Protein AF-0000000075442279 (afdb_homodimer)

pLDDT: mean 82.41, std 22.49, range [29.06, 98.75]

Sequence (328 aa):
MYISTLAIVISCVSLSAAVTVTYSGFYDDDTVSLTELACWKGGRIVEGQDWAKLGEVTYQIAGFEGVDRPDSPLCGTCWSLSYGDISRSVVVLNSAQAESGFETSFTVMNSLTGGRAEQLGRVNITAYQTELLDCGIATEPTEEERKMVVGGNWYSNWLYNNFTMYISTLAIVISCVSLSAAVTVTYSGFYDDDTVSLTELACWKGGRIVEGQDWAKLGEVTYQIAGFEGVDRPDSPLCGTCWSLSYGDISRSVVVLNSAQAESGFETSFTVMNSLTGGRAEQLGRVNITAYQTELLDCGIATEPTEEERKMVVGGNWYSNWLYNNFT

Radius of gyration: 22.48 Å; Cα contacts (8 Å, |Δi|>4): 635; chains: 2; bounding box: 75×77×67 Å

Solvent-accessible surface area (backbone atoms only — not comparable to full-atom values): 17826 Å² total; per-residue (Å²): 135,85,77,78,78,78,79,79,76,77,68,79,70,62,66,66,44,83,41,35,37,33,55,39,49,72,66,65,38,46,75,46,48,43,82,76,28,48,21,42,74,90,69,65,61,40,78,86,44,84,65,60,27,48,57,62,47,48,58,34,43,24,16,26,38,82,43,83,46,34,80,32,88,58,42,52,37,18,30,40,38,29,40,87,93,34,71,46,39,26,30,23,46,27,45,35,58,83,92,35,34,31,32,24,10,51,70,50,39,20,65,37,53,76,67,38,36,84,81,55,54,55,46,75,27,40,33,29,72,52,57,46,61,69,37,32,37,66,68,66,67,50,76,70,53,50,49,50,47,46,50,68,52,34,60,60,50,52,48,48,62,72,72,96,133,85,79,76,78,78,78,79,76,78,68,79,71,63,67,66,43,84,42,34,37,34,57,38,47,72,66,65,38,46,75,44,49,43,81,78,29,48,22,42,73,88,70,64,62,40,78,87,46,84,65,62,27,47,58,64,47,49,58,35,44,24,16,26,38,82,44,83,46,35,83,30,88,57,42,52,38,20,30,39,39,29,41,86,93,36,71,45,42,26,30,24,46,27,44,35,59,83,91,35,34,31,32,23,12,52,69,50,38,19,66,36,53,76,66,38,34,82,82,54,52,55,46,75,26,42,34,28,71,52,59,47,62,71,38,33,37,66,68,67,67,49,77,69,53,52,49,51,47,47,50,70,54,32,58,60,51,53,48,47,62,70,72,94

Nearest PDB structures (foldseek):
  3m3g-assembly1_A  TM=8.720E-01  e=1.091E-11  Trichoderma virens Gv29-8
  3sul-assembly1_A  TM=8.946E-01  e=1.265E-10  Moniliophthora perniciosa
  3suk-assembly2_B  TM=8.286E-01  e=1.746E-10  Moniliophthora perniciosa
  3suj-assembly1_A  TM=8.807E-01  e=1.063E-09  Moniliophthora perniciosa
  5ntb-assembly2_B  TM=6.238E-01  e=2.377E-04  Streptomyces mobaraensis

InterPro domains:
  IPR010829 Eliciting plant response-like/Cerato-platanin [PF07249] (19-137)
  IPR010829 Eliciting plant response-like/Cerato-platanin [cd22778] (19-135)
  IPR036908 RlpA-like domain superfamily [G3DSA:2.40.40.10] (16-137)
  IPR036908 RlpA-like domain superfamily [SSF50685] (19-126)

Secondary structure (DSSP, 8-state):
----------------EEEEEEE-GGGG-TT-BGGGSTT-SSS-SSTT----BGGGS-S-EEEETT--STT-TTTT-EEEEEETTEEEEEEEEEE--TT--EEE-HHHHHHHHTS-HHHHSEEEEEEEEE-GGGGT------HHHHHHHHHHHHHHHHHHHHH-/----------------EEEEEEE-GGGG-TT-BGGGSTT-SSS-SSTT----BGGGS-S-EEEETT--STT-TTTT-EEEEEETTEEEEEEEEEE--TT--EEE-HHHHHHHHTS-HHHHSEEEEEEEEE-GGGGT------HHHHHHHHHHHHHHHHHHHHH-

Foldseek 3Di:
DPPPPDPPPPPPPQPWDWAKEFEDQQLVDFAAFLCPAQLDDPADQAPPDGDGTSVSFFLQAKAAQPRDHNPPPQGQWKKWKADPPAIAIHGHSHHDDPRRGMYHHPVRQCRRVVHCNVVPRMDIIIMGTDDVVSRVDDHPDDPVRVVVVVVVVCVVVVCVVVVD/DPPPPDPPPPPPPQPWDWAKEFEDQQLVDFAAFLCPAQLDDPADQAPPDHDGTSVSFFLQAKAAQPRDHNPPPQGQWKKWKADPPAIAIHGHSHHDDPRRGMYHHPVRQCRRVVHCNVVPRMDIIIMGTDDVVSRVDDHPDDPVRVVVVVVVVCVVVVCVPVVD

Organism: Fusarium oxysporum f. sp. cubense (strain race 4) (NCBI:txid2502994)

Structure (mmCIF, N/CA/C/O backbone):
data_AF-0000000075442279-model_v1
#
loop_
_entity.id
_entity.type
_entity.pdbx_description
1 polymer 'Protein SnodProt1'
#
loop_
_atom_site.group_PDB
_atom_site.id
_atom_site.type_symbol
_atom_site.label_atom_id
_atom_site.label_alt_id
_atom_site.label_comp_id
_atom_site.label_asym_id
_atom_site.label_entity_id
_atom_site.label_seq_id
_atom_site.pdbx_PDB_ins_code
_atom_site.Cartn_x
_atom_site.Cartn_y
_atom_site.Cartn_z
_atom_site.occupancy
_atom_site.B_iso_or_equiv
_atom_site.auth_seq_id
_atom_site.auth_comp_id
_atom_site.auth_asym_id
_atom_site.auth_atom_id
_atom_site.pdbx_PDB_model_num
ATOM 1 N N . MET A 1 1 ? -47.906 -16.906 13.508 1 35.38 1 MET A N 1
ATOM 2 C CA . MET A 1 1 ? -47.281 -15.594 13.719 1 35.38 1 MET A CA 1
ATOM 3 C C . MET A 1 1 ? -45.906 -15.516 13.055 1 35.38 1 MET A C 1
ATOM 5 O O . MET A 1 1 ? -45.031 -16.344 13.328 1 35.38 1 MET A O 1
ATOM 9 N N . TYR A 1 2 ? -45.812 -15.125 11.734 1 46.44 2 TYR A N 1
ATOM 10 C CA . TYR A 1 2 ? -44.625 -14.938 10.922 1 46.44 2 TYR A CA 1
ATOM 11 C C . TYR A 1 2 ? -43.75 -13.836 11.492 1 46.44 2 TYR A C 1
ATOM 13 O O . TYR A 1 2 ? -44.188 -12.695 11.625 1 46.44 2 TYR A O 1
ATOM 21 N N . ILE A 1 3 ? -42.875 -14.141 12.469 1 51.69 3 ILE A N 1
ATOM 22 C CA . ILE A 1 3 ? -41.906 -13.188 12.992 1 51.69 3 ILE A CA 1
ATOM 23 C C . ILE A 1 3 ? -41 -12.727 11.859 1 51.69 3 ILE A C 1
ATOM 25 O O . ILE A 1 3 ? -40.281 -13.531 11.258 1 51.69 3 ILE A O 1
ATOM 29 N N . SER A 1 4 ? -41.281 -11.641 11.234 1 47.34 4 SER A N 1
ATOM 30 C CA . SER A 1 4 ? -40.406 -10.938 10.281 1 47.34 4 SER A CA 1
ATOM 31 C C . SER A 1 4 ? -39.125 -10.492 10.945 1 47.34 4 SER A C 1
ATOM 33 O O . SER A 1 4 ? -39.125 -9.711 11.898 1 47.34 4 SER A O 1
ATOM 35 N N . THR A 1 5 ? -38.094 -11.266 10.961 1 49.5 5 THR A N 1
ATOM 36 C CA . THR A 1 5 ? -36.781 -10.828 11.438 1 49.5 5 THR A CA 1
ATOM 37 C C . THR A 1 5 ? -36.25 -9.695 10.562 1 49.5 5 THR A C 1
ATOM 39 O O . THR A 1 5 ? -36.062 -9.867 9.359 1 49.5 5 THR A O 1
ATOM 42 N N . LEU A 1 6 ? -36.438 -8.469 11.055 1 45.09 6 LEU A N 1
ATOM 43 C CA . LEU A 1 6 ? -35.844 -7.289 10.453 1 45.09 6 LEU A CA 1
ATOM 44 C C . LEU A 1 6 ? -34.312 -7.371 10.492 1 45.09 6 LEU A C 1
ATOM 46 O O . LEU A 1 6 ? -33.719 -7.441 11.57 1 45.09 6 LEU A O 1
ATOM 50 N N . ALA A 1 7 ? -33.719 -7.785 9.391 1 52.19 7 ALA A N 1
ATOM 51 C CA . ALA A 1 7 ? -32.25 -7.73 9.227 1 52.19 7 ALA A CA 1
ATOM 52 C C . ALA A 1 7 ? -31.75 -6.293 9.305 1 52.19 7 ALA A C 1
ATOM 54 O O . ALA A 1 7 ? -32.062 -5.473 8.438 1 52.19 7 ALA A O 1
ATOM 55 N N . ILE A 1 8 ? -31.344 -5.816 10.539 1 43.72 8 ILE A N 1
ATOM 56 C CA . ILE A 1 8 ? -30.703 -4.512 10.672 1 43.72 8 ILE A CA 1
ATOM 57 C C . ILE A 1 8 ? -29.359 -4.523 9.953 1 43.72 8 ILE A C 1
ATOM 59 O O . ILE A 1 8 ? -28.453 -5.277 10.328 1 43.72 8 ILE A O 1
ATOM 63 N N . VAL A 1 9 ? -29.312 -4.059 8.711 1 44.91 9 VAL A N 1
ATOM 64 C CA . VAL A 1 9 ? -28.047 -3.775 8.055 1 44.91 9 VAL A CA 1
ATOM 65 C C . VAL A 1 9 ? -27.344 -2.613 8.75 1 44.91 9 VAL A C 1
ATOM 67 O O . VAL A 1 9 ? -27.828 -1.481 8.727 1 44.91 9 VAL A O 1
ATOM 70 N N . ILE A 1 10 ? -26.625 -2.82 9.789 1 41.97 10 ILE A N 1
ATOM 71 C CA . ILE A 1 10 ? -25.766 -1.783 10.367 1 41.97 10 ILE A CA 1
ATOM 72 C C . ILE A 1 10 ? -24.797 -1.266 9.305 1 41.97 10 ILE A C 1
ATOM 74 O O . ILE A 1 10 ? -23.906 -1.994 8.859 1 41.97 10 ILE A O 1
ATOM 78 N N . SER A 1 11 ? -25.281 -0.366 8.492 1 40.72 11 SER A N 1
ATOM 79 C CA . SER A 1 11 ? -24.328 0.322 7.617 1 40.72 11 SER A CA 1
ATOM 80 C C . SER A 1 11 ? -23.266 1.057 8.422 1 40.72 11 SER A C 1
ATOM 82 O O . SER A 1 11 ? -23.578 1.975 9.188 1 40.72 11 SER A O 1
ATOM 84 N N . CYS A 1 12 ? -22.234 0.432 8.812 1 46.28 12 CYS A N 1
ATOM 85 C CA . CYS A 1 12 ? -21.125 1.197 9.367 1 46.28 12 CYS A CA 1
ATOM 86 C C . CYS A 1 12 ? -20.828 2.43 8.516 1 46.28 12 CYS A C 1
ATOM 88 O O . CYS A 1 12 ? -20.375 2.309 7.379 1 46.28 12 CYS A O 1
ATOM 90 N N . VAL A 1 13 ? -21.75 3.449 8.742 1 45.47 13 VAL A N 1
ATOM 91 C CA . VAL A 1 13 ? -21.562 4.746 8.102 1 45.47 13 VAL A CA 1
ATOM 92 C C . VAL A 1 13 ? -20.141 5.25 8.352 1 45.47 13 VAL A C 1
ATOM 94 O O . VAL A 1 13 ? -19.766 5.516 9.492 1 45.47 13 VAL A O 1
ATOM 97 N N . SER A 1 14 ? -19.172 4.727 7.531 1 53.88 14 SER A N 1
ATOM 98 C CA . SER A 1 14 ? -17.891 5.414 7.605 1 53.88 14 SER A CA 1
ATOM 99 C C . SER A 1 14 ? -18.062 6.93 7.594 1 53.88 14 SER A C 1
ATOM 101 O O . SER A 1 14 ? -18.719 7.473 6.699 1 53.88 14 SER A O 1
ATOM 103 N N . LEU A 1 15 ? -18.141 7.641 8.797 1 57.47 15 LEU A N 1
ATOM 104 C CA . LEU A 1 15 ? -18.234 9.094 8.922 1 57.47 15 LEU A CA 1
ATOM 105 C C . LEU A 1 15 ? -17.219 9.773 8.008 1 57.47 15 LEU A C 1
ATOM 107 O O . LEU A 1 15 ? -16.016 9.586 8.156 1 57.47 15 LEU A O 1
ATOM 111 N N . SER A 1 16 ? -17.688 10.078 6.727 1 66.31 16 SER A N 1
ATOM 112 C CA . SER A 1 16 ? -16.938 10.961 5.844 1 66.31 16 SER A CA 1
ATOM 113 C C . SER A 1 16 ? -17.016 12.406 6.316 1 66.31 16 SER A C 1
ATOM 115 O O . SER A 1 16 ? -18.094 12.898 6.66 1 66.31 16 SER A O 1
ATOM 117 N N . ALA A 1 17 ? -15.93 13.031 6.812 1 75.94 17 ALA A N 1
ATOM 118 C CA . ALA A 1 17 ? -15.875 14.422 7.238 1 75.94 17 ALA A CA 1
ATOM 119 C C . ALA A 1 17 ? -15.125 15.281 6.227 1 75.94 17 ALA A C 1
ATOM 121 O O . ALA A 1 17 ? -14.148 14.82 5.617 1 75.94 17 ALA A O 1
ATOM 122 N N . ALA A 1 18 ? -15.758 16.438 5.891 1 84.69 18 ALA A N 1
ATOM 123 C CA . ALA A 1 18 ? -15.016 17.438 5.137 1 84.69 18 ALA A CA 1
ATOM 124 C C . ALA A 1 18 ? -13.891 18.031 5.98 1 84.69 18 ALA A C 1
ATOM 126 O O . ALA A 1 18 ? -14.133 18.547 7.074 1 84.69 18 ALA A O 1
ATOM 127 N N . VAL A 1 19 ? -12.734 17.875 5.551 1 95.06 19 VAL A N 1
ATOM 128 C CA . VAL A 1 19 ? -11.523 18.344 6.223 1 95.06 19 VAL A CA 1
ATOM 129 C C . VAL A 1 19 ? -10.484 18.766 5.188 1 95.06 19 VAL A C 1
ATOM 131 O O . VAL A 1 19 ? -10.766 18.781 3.986 1 95.06 19 VAL A O 1
ATOM 134 N N . THR A 1 20 ? -9.336 19.266 5.684 1 97.56 20 THR A N 1
ATOM 135 C CA . THR A 1 20 ? -8.305 19.719 4.758 1 97.56 20 THR A CA 1
ATOM 136 C C . THR A 1 20 ? -7.082 18.797 4.836 1 97.56 20 THR A C 1
ATOM 138 O O . THR A 1 20 ? -6.922 18.047 5.801 1 97.56 20 THR A O 1
ATOM 141 N N . VAL A 1 21 ? -6.312 18.844 3.73 1 98.44 21 VAL A N 1
ATOM 142 C CA . VAL A 1 21 ? -5.008 18.188 3.738 1 98.44 21 VAL A CA 1
ATOM 143 C C . VAL A 1 21 ? -3.959 19.109 3.141 1 98.44 21 VAL A C 1
ATOM 145 O O . VAL A 1 21 ? -4.23 19.828 2.166 1 98.44 21 VAL A O 1
ATOM 148 N N . THR A 1 22 ? -2.854 19.203 3.801 1 97.94 22 THR A N 1
ATOM 149 C CA . THR A 1 22 ? -1.642 19.859 3.332 1 97.94 22 THR A CA 1
ATOM 150 C C . THR A 1 22 ? -0.485 18.875 3.24 1 97.94 22 THR A C 1
ATOM 152 O O . THR A 1 22 ? -0.682 17.672 3.398 1 97.94 22 THR A O 1
ATOM 155 N N . TYR A 1 23 ? 0.662 19.375 2.803 1 96.12 23 TYR A N 1
ATOM 156 C CA . TYR A 1 23 ? 1.803 18.469 2.715 1 96.12 23 TYR A CA 1
ATOM 157 C C . TYR A 1 23 ? 3.033 19.078 3.375 1 96.12 23 TYR A C 1
ATOM 159 O O . TYR A 1 23 ? 3.102 20.297 3.57 1 96.12 23 TYR A O 1
ATOM 167 N N . SER A 1 24 ? 3.914 18.219 3.807 1 95 24 SER A N 1
ATOM 168 C CA . SER A 1 24 ? 5.215 18.562 4.371 1 95 24 SER A CA 1
ATOM 169 C C . SER A 1 24 ? 6.305 17.641 3.85 1 95 24 SER A C 1
ATOM 171 O O . SER A 1 24 ? 6.109 16.422 3.777 1 95 24 SER A O 1
ATOM 173 N N . GLY A 1 25 ? 7.484 18.172 3.531 1 92.5 25 GLY A N 1
ATOM 174 C CA . GLY A 1 25 ? 8.617 17.375 3.1 1 92.5 25 GLY A CA 1
ATOM 175 C C . GLY A 1 25 ? 9.109 16.406 4.16 1 92.5 25 GLY A C 1
ATOM 176 O O . GLY A 1 25 ? 9.844 15.469 3.859 1 92.5 25 GLY A O 1
ATOM 177 N N . PHE A 1 26 ? 8.703 16.703 5.402 1 94.19 26 PHE A N 1
ATOM 178 C CA . PHE A 1 26 ? 9.023 15.836 6.527 1 94.19 26 PHE A CA 1
ATOM 179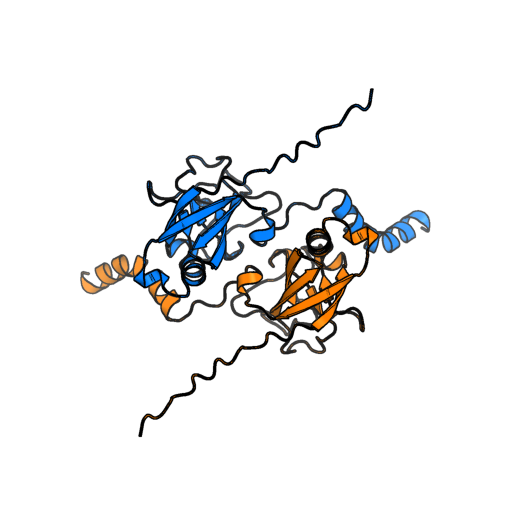 C C . PHE A 1 26 ? 8.68 14.383 6.215 1 94.19 26 PHE A C 1
ATOM 181 O O . PHE A 1 26 ? 9.469 13.477 6.504 1 94.19 26 PHE A O 1
ATOM 188 N N . TYR A 1 27 ? 7.594 14.133 5.531 1 95.44 27 TYR A N 1
ATOM 189 C CA . TYR A 1 27 ? 7.082 12.789 5.297 1 95.44 27 TYR A CA 1
ATOM 190 C C . TYR A 1 27 ? 7.711 12.18 4.051 1 95.44 27 TYR A C 1
ATOM 192 O O . TYR A 1 27 ? 7.48 11.008 3.748 1 95.44 27 TYR A O 1
ATOM 200 N N . ASP A 1 28 ? 8.438 12.938 3.297 1 93.44 28 ASP A N 1
ATOM 201 C CA . ASP A 1 28 ? 9.148 12.43 2.129 1 93.44 28 ASP A CA 1
ATOM 202 C C . ASP A 1 28 ? 10.578 12.031 2.488 1 93.44 28 ASP A C 1
ATOM 204 O O . ASP A 1 28 ? 11.297 11.453 1.665 1 93.44 28 ASP A O 1
ATOM 208 N N . ASP A 1 29 ? 11.023 12.375 3.691 1 93.5 29 ASP A N 1
ATOM 209 C CA . ASP A 1 29 ? 12.359 12.023 4.172 1 93.5 29 ASP A CA 1
ATOM 210 C C . ASP A 1 29 ? 12.375 10.625 4.781 1 93.5 29 ASP A C 1
ATOM 212 O O . ASP A 1 29 ? 11.961 10.438 5.93 1 93.5 29 ASP A O 1
ATOM 216 N N . ASP A 1 30 ? 13.016 9.727 4.121 1 91.62 30 ASP A N 1
ATOM 217 C CA . ASP A 1 30 ? 12.977 8.312 4.469 1 91.62 30 ASP A CA 1
ATOM 218 C C . ASP A 1 30 ? 13.859 8.016 5.684 1 91.62 30 ASP A C 1
ATOM 220 O O . ASP A 1 30 ? 13.805 6.922 6.242 1 91.62 30 ASP A O 1
ATOM 224 N N . THR A 1 31 ? 14.547 8.969 6.09 1 94.19 31 THR A N 1
ATOM 225 C CA . THR A 1 31 ? 15.508 8.719 7.164 1 94.19 31 THR A CA 1
ATOM 226 C C . THR A 1 31 ? 14.93 9.156 8.508 1 94.19 31 THR A C 1
ATOM 228 O O . THR A 1 31 ? 15.5 8.859 9.555 1 94.19 31 THR A O 1
ATOM 231 N N . VAL A 1 32 ? 13.805 9.875 8.508 1 96.06 32 VAL A N 1
ATOM 232 C CA . VAL A 1 32 ? 13.188 10.305 9.75 1 96.06 32 VAL A CA 1
ATOM 233 C C . VAL A 1 32 ? 12.867 9.094 10.617 1 96.06 32 VAL A C 1
ATOM 235 O O . VAL A 1 32 ? 12.25 8.133 10.156 1 96.06 32 VAL A O 1
ATOM 238 N N . SER A 1 33 ? 13.312 9.141 11.891 1 97.94 33 SER A N 1
ATOM 239 C CA . SER A 1 33 ? 13.047 8.055 12.828 1 97.94 33 SER A CA 1
ATOM 240 C C . SER A 1 33 ? 11.602 8.062 13.289 1 97.94 33 SER A C 1
ATOM 242 O O . SER A 1 33 ? 11.031 9.133 13.555 1 97.94 33 SER A O 1
ATOM 244 N N . LEU A 1 34 ? 11.086 6.875 13.562 1 98.12 34 LEU A N 1
ATOM 245 C CA . LEU A 1 34 ? 9.727 6.816 14.086 1 98.12 34 LEU A CA 1
ATOM 246 C C . LEU A 1 34 ? 9.672 7.348 15.516 1 98.12 34 LEU A C 1
ATOM 248 O O . LEU A 1 34 ? 8.594 7.68 16.016 1 98.12 34 LEU A O 1
ATOM 252 N N . THR A 1 35 ? 10.836 7.43 16.203 1 97.88 35 THR A N 1
ATOM 253 C CA . THR A 1 35 ? 10.852 7.906 17.578 1 97.88 35 THR A CA 1
ATOM 254 C C . THR A 1 35 ? 10.523 9.391 17.641 1 97.88 35 THR A C 1
ATOM 256 O O . THR A 1 35 ? 10.219 9.922 18.719 1 97.88 35 THR A O 1
ATOM 259 N N . GLU A 1 36 ? 10.531 10.109 16.453 1 97.19 36 GLU A N 1
ATOM 260 C CA . GLU A 1 36 ? 10.234 11.539 16.406 1 97.19 36 GLU A CA 1
ATOM 261 C C . GLU A 1 36 ? 8.742 11.789 16.25 1 97.19 36 GLU A C 1
ATOM 263 O O . GLU A 1 36 ? 8.281 12.93 16.375 1 97.19 36 GLU A O 1
ATOM 268 N N . LEU A 1 37 ? 7.957 10.789 16.031 1 98.44 37 LEU A N 1
ATOM 269 C CA . LEU A 1 37 ? 6.547 10.945 15.695 1 98.44 37 LEU A CA 1
ATOM 270 C C . LEU A 1 37 ? 5.691 10.992 16.969 1 98.44 37 LEU A C 1
ATOM 272 O O . LEU A 1 37 ? 5.98 10.297 17.938 1 98.44 37 LEU A O 1
ATOM 276 N N . ALA A 1 38 ? 4.625 11.75 16.859 1 98.31 38 ALA A N 1
ATOM 277 C CA . ALA A 1 38 ? 3.711 11.906 17.984 1 98.31 38 ALA A CA 1
ATOM 278 C C . ALA A 1 38 ? 3.098 10.57 18.391 1 98.31 38 ALA A C 1
ATOM 280 O O . ALA A 1 38 ? 2.684 10.391 19.531 1 98.31 38 ALA A O 1
ATOM 281 N N . CYS A 1 39 ? 3.061 9.633 17.5 1 98.44 39 CYS A N 1
ATOM 282 C CA . CYS A 1 39 ? 2.418 8.352 17.766 1 98.44 39 CYS A CA 1
ATOM 283 C C . CYS A 1 39 ? 3.414 7.355 18.344 1 98.44 39 CYS A C 1
ATOM 285 O O . CYS A 1 39 ? 3.055 6.215 18.656 1 98.44 39 CYS A O 1
ATOM 287 N N . TRP A 1 40 ? 4.684 7.77 18.516 1 97.94 40 TRP A N 1
ATOM 288 C CA . TRP A 1 40 ? 5.68 6.875 19.094 1 97.94 40 TRP A CA 1
ATOM 289 C C . TRP A 1 40 ? 5.516 6.789 20.609 1 97.94 40 TRP A C 1
ATOM 291 O O . TRP A 1 40 ? 5.539 7.809 21.297 1 97.94 40 TRP A O 1
ATOM 301 N N . LYS A 1 41 ? 5.332 5.504 21.078 1 94.88 41 LYS A N 1
ATOM 302 C CA . LYS A 1 41 ? 5.203 5.312 22.516 1 94.88 41 LYS A CA 1
ATOM 303 C C . LYS A 1 41 ? 6.156 4.227 23.016 1 94.88 41 LYS A C 1
ATOM 305 O O . LYS A 1 41 ? 5.812 3.457 23.906 1 94.88 41 LYS A O 1
ATOM 310 N N . GLY A 1 42 ? 7.309 4.062 22.469 1 89.38 42 GLY A N 1
ATOM 311 C CA . GLY A 1 42 ? 8.336 3.154 22.953 1 89.38 42 GLY A CA 1
ATOM 312 C C . GLY A 1 42 ? 8.273 1.785 22.297 1 89.38 42 GLY A C 1
ATOM 313 O O . GLY A 1 42 ? 8.797 0.81 22.844 1 89.38 42 GLY A O 1
ATOM 314 N N . GLY A 1 43 ? 7.727 1.578 21.203 1 88.31 43 GLY A N 1
ATOM 315 C CA . GLY A 1 43 ? 7.621 0.312 20.5 1 88.31 43 GLY A CA 1
ATOM 316 C C . GLY A 1 43 ? 7.039 0.453 19.109 1 88.31 43 GLY A C 1
ATOM 317 O O . GLY A 1 43 ? 7.531 1.244 18.297 1 88.31 43 GLY A O 1
ATOM 318 N N . ARG A 1 44 ? 6.105 -0.404 18.844 1 91.88 44 ARG A N 1
ATOM 319 C CA . ARG A 1 44 ? 5.453 -0.4 17.531 1 91.88 44 ARG A CA 1
ATOM 320 C C . ARG A 1 44 ? 4.266 0.555 17.516 1 91.88 44 ARG A C 1
ATOM 322 O O . ARG A 1 44 ? 3.539 0.667 18.516 1 91.88 44 ARG A O 1
ATOM 329 N N . ILE A 1 45 ? 4.137 1.307 16.453 1 96.12 45 ILE A N 1
ATOM 330 C CA . ILE A 1 45 ? 2.953 2.141 16.281 1 96.12 45 ILE A CA 1
ATOM 331 C C . ILE A 1 45 ? 1.804 1.301 15.727 1 96.12 45 ILE A C 1
ATOM 333 O O . ILE A 1 45 ? 0.652 1.47 16.125 1 96.12 45 ILE A O 1
ATOM 337 N N . VAL A 1 46 ? 2.092 0.407 14.789 1 94.88 46 VAL A N 1
ATOM 338 C CA . VAL A 1 46 ? 1.134 -0.536 14.219 1 94.88 46 VAL A CA 1
ATOM 339 C C . VAL A 1 46 ? 1.531 -1.963 14.586 1 94.88 46 VAL A C 1
ATOM 341 O O . VAL A 1 46 ? 2.684 -2.361 14.398 1 94.88 46 VAL A O 1
ATOM 344 N N . GLU A 1 47 ? 0.495 -2.725 15.07 1 89.69 47 GLU A N 1
ATOM 345 C CA . GLU A 1 47 ? 0.77 -4.105 15.453 1 89.69 47 GLU A CA 1
ATOM 346 C C . GLU A 1 47 ? 1.293 -4.914 14.266 1 89.69 47 GLU A C 1
ATOM 348 O O . GLU A 1 47 ? 0.779 -4.793 13.156 1 89.69 47 GLU A O 1
ATOM 353 N N . GLY A 1 48 ? 2.314 -5.734 14.531 1 86.5 48 GLY A N 1
ATOM 354 C CA . GLY A 1 48 ? 2.879 -6.594 13.508 1 86.5 48 GLY A CA 1
ATOM 355 C C . GLY A 1 48 ? 3.906 -5.891 12.641 1 86.5 48 GLY A C 1
ATOM 356 O O . GLY A 1 48 ? 4.531 -6.516 11.781 1 86.5 48 GLY A O 1
ATOM 357 N N . GLN A 1 49 ? 4.09 -4.57 12.891 1 91.5 49 GLN A N 1
ATOM 358 C CA . GLN A 1 49 ? 5.078 -3.818 12.125 1 91.5 49 GLN A CA 1
ATOM 359 C C . GLN A 1 49 ? 6.27 -3.432 12.992 1 91.5 49 GLN A C 1
ATOM 361 O O . GLN A 1 49 ? 6.098 -2.992 14.133 1 91.5 49 GLN A O 1
ATOM 366 N N . ASP A 1 50 ? 7.492 -3.586 12.477 1 90.06 50 ASP A N 1
ATOM 367 C CA . ASP A 1 50 ? 8.711 -3.254 13.211 1 90.06 50 ASP A CA 1
ATOM 368 C C . ASP A 1 50 ? 9.477 -2.121 12.531 1 90.06 50 ASP A C 1
ATOM 370 O O . ASP A 1 50 ? 10.703 -2.162 12.438 1 90.06 50 ASP A O 1
ATOM 374 N N . TRP A 1 51 ? 8.773 -1.135 12.117 1 94.75 51 TRP A N 1
ATOM 375 C CA . TRP A 1 51 ? 9.391 -0.01 11.414 1 94.75 51 TRP A CA 1
ATOM 376 C C . TRP A 1 51 ? 10.297 0.784 12.352 1 94.75 51 TRP A C 1
ATOM 378 O O . TRP A 1 51 ? 9.945 1.026 13.508 1 94.75 51 TRP A O 1
ATOM 388 N N . ALA A 1 52 ? 11.461 1.237 11.82 1 95.75 52 ALA A N 1
ATOM 389 C CA . ALA A 1 52 ? 12.367 2.102 12.578 1 95.75 52 ALA A CA 1
ATOM 390 C C . ALA A 1 52 ? 12.336 3.529 12.039 1 95.75 52 ALA A C 1
ATOM 392 O O . ALA A 1 52 ? 12.555 4.484 12.789 1 95.75 52 ALA A O 1
ATOM 393 N N . LYS A 1 53 ? 12.078 3.629 10.758 1 96.81 53 LYS A N 1
ATOM 394 C CA . LYS A 1 53 ? 12.086 4.922 10.078 1 96.81 53 LYS A CA 1
ATOM 395 C C . LYS A 1 53 ? 10.984 4.992 9.023 1 96.81 53 LYS A C 1
ATOM 397 O O . LYS A 1 53 ? 10.43 3.969 8.633 1 96.81 53 LYS A O 1
ATOM 402 N N . LEU A 1 54 ? 10.75 6.211 8.531 1 96.25 54 LEU A N 1
ATOM 403 C CA . LEU A 1 54 ? 9.656 6.434 7.59 1 96.25 54 LEU A CA 1
ATOM 404 C C . LEU A 1 54 ? 9.883 5.652 6.301 1 96.25 54 LEU A C 1
ATOM 406 O O . LEU A 1 54 ? 8.93 5.184 5.676 1 96.25 54 LEU A O 1
ATOM 410 N N . GLY A 1 55 ? 11.102 5.441 5.945 1 93.75 55 GLY A N 1
ATOM 411 C CA . GLY A 1 55 ? 11.406 4.742 4.707 1 93.75 55 GLY A CA 1
ATOM 412 C C . GLY A 1 55 ? 10.977 3.285 4.727 1 93.75 55 GLY A C 1
ATOM 413 O O . GLY A 1 55 ? 10.93 2.635 3.68 1 93.75 55 GLY A O 1
ATOM 414 N N . GLU A 1 56 ? 10.688 2.771 5.926 1 93.06 56 GLU A N 1
ATOM 415 C CA . GLU A 1 56 ? 10.273 1.377 6.059 1 93.06 56 GLU A CA 1
ATOM 416 C C . GLU A 1 56 ? 8.75 1.246 6.043 1 93.06 56 GLU A C 1
ATOM 418 O O . GLU A 1 56 ? 8.219 0.135 5.988 1 93.06 56 GLU A O 1
ATOM 423 N N . VAL A 1 57 ? 8.102 2.43 6.109 1 95.38 57 VAL A N 1
ATOM 424 C CA . VAL A 1 57 ? 6.652 2.48 5.988 1 95.38 57 VAL A CA 1
ATOM 425 C C . VAL A 1 57 ? 6.262 2.574 4.516 1 95.38 57 VAL A C 1
ATOM 427 O O . VAL A 1 57 ? 7.105 2.855 3.658 1 95.38 57 VAL A O 1
ATOM 430 N N . THR A 1 58 ? 5.086 2.199 4.086 1 95.12 58 THR A N 1
ATOM 431 C CA . THR A 1 58 ? 4.621 2.562 2.75 1 95.12 58 THR A CA 1
ATOM 432 C C . THR A 1 58 ? 4.695 4.07 2.543 1 95.12 58 THR A C 1
ATOM 434 O O . THR A 1 58 ? 4.918 4.824 3.494 1 95.12 58 THR A O 1
ATOM 437 N N . TYR A 1 59 ? 4.523 4.504 1.276 1 94.88 59 TYR A N 1
ATOM 438 C CA . TYR A 1 59 ? 4.594 5.938 1.018 1 94.88 59 TYR A CA 1
ATOM 439 C C . TYR A 1 59 ? 3.379 6.656 1.593 1 94.88 59 TYR A C 1
ATOM 441 O O . TYR A 1 59 ? 3.379 7.883 1.725 1 94.88 59 TYR A O 1
ATOM 449 N N . GLN A 1 60 ? 2.383 5.969 2.004 1 97.81 60 GLN A N 1
ATOM 450 C CA . GLN A 1 60 ? 1.067 6.453 2.41 1 97.81 60 GLN A CA 1
ATOM 451 C C . GLN A 1 60 ? 1.07 6.891 3.871 1 97.81 60 GLN A C 1
ATOM 453 O O . GLN A 1 60 ? 0.348 6.328 4.695 1 97.81 60 GLN A O 1
ATOM 458 N N . ILE A 1 61 ? 1.814 8.008 4.168 1 98.25 61 ILE A N 1
ATOM 459 C CA . ILE A 1 61 ? 2.012 8.43 5.555 1 98.25 61 ILE A CA 1
ATOM 460 C C . ILE A 1 61 ? 1.373 9.797 5.773 1 98.25 61 ILE A C 1
ATOM 462 O O . ILE A 1 61 ? 1.407 10.656 4.891 1 98.25 61 ILE A O 1
ATOM 466 N N . ALA A 1 62 ? 0.759 10.023 7.004 1 98.69 62 ALA A N 1
ATOM 467 C CA . ALA A 1 62 ? 0.234 11.344 7.344 1 98.69 62 ALA A CA 1
ATOM 468 C C . ALA A 1 62 ? 0.312 11.594 8.844 1 98.69 62 ALA A C 1
ATOM 470 O O . ALA A 1 62 ? 0.458 10.656 9.633 1 98.69 62 ALA A O 1
ATOM 471 N N . GLY A 1 63 ? 0.304 12.875 9.18 1 98.69 63 GLY A N 1
ATOM 472 C CA . GLY A 1 63 ? -0.159 13.352 10.469 1 98.69 63 GLY A CA 1
ATOM 473 C C . GLY A 1 63 ? -1.599 13.828 10.445 1 98.69 63 GLY A C 1
ATOM 474 O O . GLY A 1 63 ? -2.141 14.133 9.383 1 98.69 63 GLY A O 1
ATOM 475 N N . PHE A 1 64 ? -2.189 13.883 11.609 1 98.62 64 PHE A N 1
ATOM 476 C CA . PHE A 1 64 ? -3.555 14.375 11.742 1 98.62 64 PHE A CA 1
ATOM 477 C C . PHE A 1 64 ? -3.703 15.234 12.992 1 98.62 64 PHE A C 1
ATOM 479 O O . PHE A 1 64 ? -3.184 14.883 14.055 1 98.62 64 PHE A O 1
ATOM 486 N N . GLU A 1 65 ? -4.477 16.281 12.828 1 97.12 65 GLU A N 1
ATOM 487 C CA . GLU A 1 65 ? -4.59 17.266 13.898 1 97.12 65 GLU A CA 1
ATOM 488 C C . GLU A 1 65 ? -5.285 16.688 15.117 1 97.12 65 GLU A C 1
ATOM 490 O O . GLU A 1 65 ? -5.117 17.172 16.234 1 97.12 65 GLU A O 1
ATOM 495 N N . GLY A 1 66 ? -5.961 15.602 15.023 1 96.06 66 GLY A N 1
ATOM 496 C CA . GLY A 1 66 ? -6.691 15 16.125 1 96.06 66 GLY A CA 1
ATOM 497 C C . GLY A 1 66 ? -5.809 14.172 17.047 1 96.06 66 GLY A C 1
ATOM 498 O O . GLY A 1 66 ? -6.227 13.797 18.141 1 96.06 66 GLY A O 1
ATOM 499 N N . VAL A 1 67 ? -4.621 13.891 16.594 1 97.69 67 VAL A N 1
ATOM 500 C CA . VAL A 1 67 ? -3.684 13.156 17.438 1 97.69 67 VAL A CA 1
ATOM 501 C C . VAL A 1 67 ? -3.166 14.062 18.547 1 97.69 67 VAL A C 1
ATOM 503 O O . VAL A 1 67 ? -2.457 15.039 18.297 1 97.69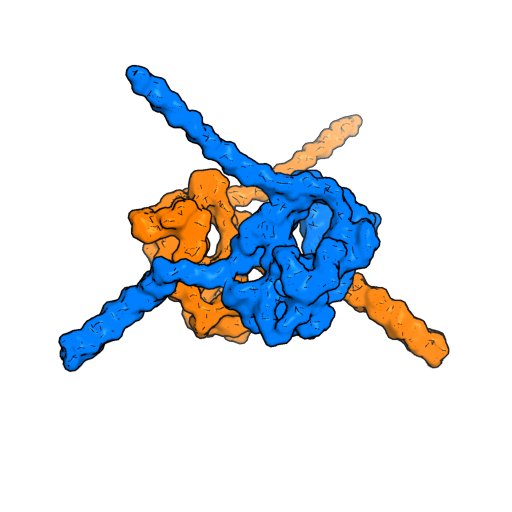 67 VAL A O 1
ATOM 506 N N . ASP A 1 68 ? -3.477 13.68 19.797 1 94.81 68 ASP A N 1
ATOM 507 C CA . ASP A 1 68 ? -3.176 14.578 20.906 1 94.81 68 ASP A CA 1
ATOM 508 C C . ASP A 1 68 ? -2.219 13.93 21.906 1 94.81 68 ASP A C 1
ATOM 510 O O . ASP A 1 68 ? -1.716 1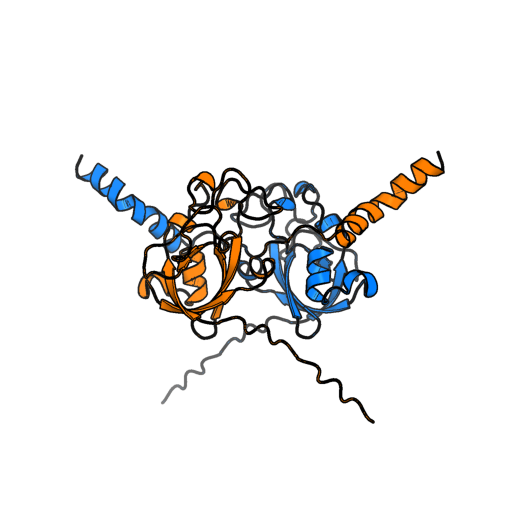4.594 22.812 1 94.81 68 ASP A O 1
ATOM 514 N N . ARG A 1 69 ? -1.958 12.602 21.688 1 95.31 69 ARG A N 1
ATOM 515 C CA . ARG A 1 69 ? -1.046 11.844 22.547 1 95.31 69 ARG A CA 1
ATOM 516 C C . ARG A 1 69 ? -0.503 10.625 21.812 1 95.31 69 ARG A C 1
ATOM 518 O O . ARG A 1 69 ? -1.08 10.188 20.812 1 95.31 69 ARG A O 1
ATOM 525 N N . PRO A 1 70 ? 0.561 10.062 22.328 1 96 70 PRO A N 1
ATOM 526 C CA . PRO A 1 70 ? 1.189 8.93 21.641 1 96 70 PRO A CA 1
ATOM 527 C C . PRO A 1 70 ? 0.265 7.719 21.531 1 96 70 PRO A C 1
ATOM 529 O O . PRO A 1 70 ? 0.392 6.922 20.609 1 96 70 PRO A O 1
ATOM 532 N N . ASP A 1 71 ? -0.658 7.488 22.438 1 94.25 71 ASP A N 1
ATOM 533 C CA . ASP A 1 71 ? -1.528 6.316 22.406 1 94.25 71 ASP A CA 1
ATOM 534 C C . ASP A 1 71 ? -2.936 6.688 21.953 1 94.25 71 ASP A C 1
ATOM 536 O O . ASP A 1 71 ? -3.904 6 22.281 1 94.25 71 ASP A O 1
ATOM 540 N N . SER A 1 72 ? -2.957 7.832 21.281 1 97.12 72 SER A N 1
ATOM 541 C CA . SER A 1 72 ? -4.234 8.219 20.688 1 97.12 72 SER A CA 1
ATOM 542 C C . SER A 1 72 ? -4.848 7.074 19.891 1 97.12 72 SER A C 1
ATOM 544 O O . SER A 1 72 ? -4.141 6.359 19.172 1 97.12 72 SER A O 1
ATOM 546 N N . PRO A 1 73 ? -6.242 6.852 19.875 1 96.88 73 PRO A N 1
ATOM 547 C CA . PRO A 1 73 ? -6.879 5.809 19.078 1 96.88 73 PRO A CA 1
ATOM 548 C C . PRO A 1 73 ? -6.73 6.055 17.578 1 96.88 73 PRO A C 1
ATOM 550 O O . PRO A 1 73 ? -7 5.156 16.766 1 96.88 73 PRO A O 1
ATOM 553 N N . LEU A 1 74 ? -6.223 7.25 17.219 1 97.5 74 LEU A N 1
ATOM 554 C CA . LEU A 1 74 ? -6.055 7.582 15.812 1 97.5 74 LEU A CA 1
ATOM 555 C C . LEU A 1 74 ? -4.719 7.066 15.289 1 97.5 74 LEU A C 1
ATOM 557 O O . LEU A 1 74 ? -4.523 6.957 14.078 1 97.5 74 LEU A O 1
ATOM 561 N N . CYS A 1 75 ? -3.787 6.812 16.219 1 98.25 75 CYS A N 1
ATOM 562 C CA . CYS A 1 75 ? -2.469 6.344 15.805 1 98.25 75 CYS A CA 1
ATOM 563 C C . CYS A 1 75 ? -2.559 4.988 15.117 1 98.25 75 CYS A C 1
ATOM 565 O O . CYS A 1 75 ? -3.199 4.07 15.633 1 98.25 75 CYS A O 1
ATOM 567 N N . GLY A 1 76 ? -2.025 4.918 13.906 1 97.44 76 GLY A N 1
ATOM 568 C CA . GLY A 1 76 ? -1.945 3.645 13.203 1 97.44 76 GLY A CA 1
ATOM 569 C C . GLY A 1 76 ? -3.184 3.34 12.383 1 97.44 76 GLY A C 1
ATOM 570 O O . GLY A 1 76 ? -3.283 2.271 11.781 1 97.44 76 GLY A O 1
ATOM 571 N N . THR A 1 77 ? -4.125 4.25 12.352 1 97.44 77 THR A N 1
ATOM 572 C CA . THR A 1 77 ? -5.324 4.035 11.547 1 97.44 77 THR A CA 1
ATOM 573 C C . THR A 1 77 ? -5.09 4.465 10.102 1 97.44 77 THR A C 1
ATOM 575 O O . THR A 1 77 ? -4.305 5.379 9.844 1 97.44 77 THR A O 1
ATOM 578 N N . CYS A 1 78 ? -5.75 3.754 9.211 1 97 78 CYS A N 1
ATOM 579 C CA . CYS A 1 78 ? -5.715 4.098 7.797 1 97 78 CYS A CA 1
ATOM 580 C C . CYS A 1 78 ? -6.949 4.895 7.395 1 97 78 CYS A C 1
ATOM 582 O O . CYS A 1 78 ? -8.062 4.578 7.824 1 97 78 CYS A O 1
ATOM 584 N N . TRP A 1 79 ? -6.727 5.93 6.582 1 97.62 79 TRP A N 1
ATOM 585 C CA . TRP A 1 79 ? -7.797 6.82 6.145 1 97.62 79 TRP A CA 1
ATOM 586 C C . TRP A 1 79 ? -7.746 7.027 4.637 1 97.62 79 TRP A C 1
ATOM 588 O O . TRP A 1 79 ? -6.672 7.215 4.062 1 97.62 79 TRP A O 1
ATOM 598 N N . SER A 1 80 ? -8.953 6.918 4.004 1 97.25 80 SER A N 1
ATOM 599 C CA . SER A 1 80 ? -9.086 7.301 2.604 1 97.25 80 SER A CA 1
ATOM 600 C C . SER A 1 80 ? -9.383 8.789 2.465 1 97.25 80 SER A C 1
ATOM 602 O O . SER A 1 80 ? -10.336 9.305 3.055 1 97.25 80 SER A O 1
ATOM 604 N N . LEU A 1 81 ? -8.516 9.5 1.752 1 97.94 81 LEU A N 1
ATOM 605 C CA . LEU A 1 81 ? -8.703 10.906 1.414 1 97.94 81 LEU A CA 1
ATOM 606 C C . LEU A 1 81 ? -9.164 11.062 -0.032 1 97.94 81 LEU A C 1
ATOM 608 O O . LEU A 1 81 ? -8.555 10.5 -0.944 1 97.94 81 LEU A O 1
ATOM 612 N N . SER A 1 82 ? -10.195 11.852 -0.2 1 97.38 82 SER A N 1
ATOM 613 C CA . SER A 1 82 ? -10.695 12.023 -1.559 1 97.38 82 SER A CA 1
ATOM 614 C C . SER A 1 82 ? -10.727 13.492 -1.963 1 97.38 82 SER A C 1
ATOM 616 O O . SER A 1 82 ? -11.242 14.336 -1.227 1 97.38 82 SER A O 1
ATOM 618 N N . TYR A 1 83 ? -10.109 13.773 -3.082 1 97.69 83 TYR A N 1
ATOM 619 C CA . TYR A 1 83 ? -10.156 15.047 -3.791 1 97.69 83 TYR A CA 1
ATOM 620 C C . TYR A 1 83 ? -10.742 14.883 -5.184 1 97.69 83 TYR A C 1
ATOM 622 O O . TYR A 1 83 ? -10.086 14.359 -6.086 1 97.69 83 TYR A O 1
ATOM 630 N N . GLY A 1 84 ? -12 15.352 -5.305 1 95.25 84 GLY A N 1
ATOM 631 C CA . GLY A 1 84 ? -12.711 14.977 -6.512 1 95.25 84 GLY A CA 1
ATOM 632 C C . GLY A 1 84 ? -12.906 13.477 -6.641 1 95.25 84 GLY A C 1
ATOM 633 O O . GLY A 1 84 ? -13.391 12.82 -5.715 1 95.25 84 GLY A O 1
ATOM 634 N N . ASP A 1 85 ? -12.484 12.977 -7.801 1 93.62 85 ASP A N 1
ATOM 635 C CA . ASP A 1 85 ? -12.703 11.555 -8.07 1 93.62 85 ASP A CA 1
ATOM 636 C C . ASP A 1 85 ? -11.461 10.734 -7.723 1 93.62 85 ASP A C 1
ATOM 638 O O . ASP A 1 85 ? -11.445 9.516 -7.895 1 93.62 85 ASP A O 1
ATOM 642 N N . ILE A 1 86 ? -10.461 11.406 -7.215 1 94.88 86 ILE A N 1
ATOM 643 C CA . ILE A 1 86 ? -9.227 10.703 -6.891 1 94.88 86 ILE A CA 1
ATOM 644 C C . ILE A 1 86 ? -9.156 10.453 -5.383 1 94.88 86 ILE A C 1
ATOM 646 O O . ILE A 1 86 ? -9.438 11.344 -4.586 1 94.88 86 ILE A O 1
ATOM 650 N N . SER A 1 87 ? -8.891 9.156 -4.988 1 95.69 87 SER A N 1
ATOM 651 C CA . SER A 1 87 ? -8.703 8.828 -3.578 1 95.69 87 SER A CA 1
ATOM 652 C C . SER A 1 87 ? -7.328 8.219 -3.334 1 95.69 87 SER A C 1
ATOM 654 O O . SER A 1 87 ? -6.82 7.465 -4.168 1 95.69 87 SER A O 1
ATOM 656 N N . ARG A 1 88 ? -6.762 8.547 -2.217 1 96.94 88 ARG A N 1
ATOM 657 C CA . ARG A 1 88 ? -5.539 7.949 -1.697 1 96.94 88 ARG A CA 1
ATOM 658 C C . ARG A 1 88 ? -5.66 7.656 -0.205 1 96.94 88 ARG A C 1
ATOM 660 O O . ARG A 1 88 ? -6.289 8.422 0.532 1 96.94 88 ARG A O 1
ATOM 667 N N . SER A 1 89 ? -5.027 6.594 0.227 1 97.38 89 SER A N 1
ATOM 668 C CA . SER A 1 89 ? -5.078 6.242 1.643 1 97.38 89 SER A CA 1
ATOM 669 C C . SER A 1 89 ? -3.771 6.594 2.348 1 97.38 89 SER A C 1
ATOM 671 O O . SER A 1 89 ? -2.697 6.527 1.745 1 97.38 89 SER A O 1
ATOM 673 N N . VAL A 1 90 ? -3.922 6.938 3.617 1 98.62 90 VAL A N 1
ATOM 674 C CA . VAL A 1 90 ? -2.748 7.258 4.426 1 98.62 90 VAL A CA 1
ATOM 675 C C . VAL A 1 90 ? -2.896 6.648 5.816 1 98.62 90 VAL A C 1
ATOM 677 O O . VAL A 1 90 ? -4.004 6.582 6.355 1 98.62 90 VAL A O 1
ATOM 680 N N . VAL A 1 91 ? -1.76 6.234 6.375 1 98.5 91 VAL A N 1
ATOM 681 C CA . VAL A 1 91 ? -1.718 5.77 7.758 1 98.5 91 VAL A CA 1
ATOM 682 C C . VAL A 1 91 ? -1.265 6.906 8.672 1 98.5 91 VAL A C 1
ATOM 684 O O . VAL A 1 91 ? -0.271 7.578 8.391 1 98.5 91 VAL A O 1
ATOM 687 N N . VAL A 1 92 ? -2.006 7.164 9.75 1 98.75 92 VAL A N 1
ATOM 688 C CA . VAL A 1 92 ? -1.734 8.258 10.68 1 98.75 92 VAL A CA 1
ATOM 689 C C . VAL A 1 92 ? -0.647 7.84 11.664 1 98.75 92 VAL A C 1
ATOM 691 O O . VAL A 1 92 ? -0.842 6.914 12.461 1 98.75 92 VAL A O 1
ATOM 694 N N . LEU A 1 93 ? 0.481 8.578 11.609 1 98.75 93 LEU A N 1
ATOM 695 C CA . LEU A 1 93 ? 1.61 8.227 12.461 1 98.75 93 LEU A CA 1
ATOM 696 C C . LEU A 1 93 ? 2.055 9.414 13.305 1 98.75 93 LEU A C 1
ATOM 698 O O . LEU A 1 93 ? 2.92 9.281 14.172 1 98.75 93 LEU A O 1
ATOM 702 N N . ASN A 1 94 ? 1.525 10.57 13.023 1 98.69 94 ASN A N 1
ATOM 703 C CA . ASN A 1 94 ? 1.975 11.812 13.648 1 98.69 94 ASN A CA 1
ATOM 704 C C . ASN A 1 94 ? 0.809 12.758 13.922 1 98.69 94 ASN A C 1
ATOM 706 O O . ASN A 1 94 ? -0.317 12.5 13.492 1 98.69 94 ASN A O 1
ATOM 710 N N . SER A 1 95 ? 1.106 13.781 14.695 1 98.31 95 SER A N 1
ATOM 711 C CA . SER A 1 95 ? 0.164 14.891 14.836 1 98.31 95 SER A CA 1
ATOM 712 C C . SER A 1 95 ? 0.324 15.898 13.695 1 98.31 95 SER A C 1
ATOM 714 O O . SER A 1 95 ? 1.203 15.742 12.844 1 98.31 95 SER A O 1
ATOM 716 N N . ALA A 1 96 ? -0.567 16.781 13.625 1 96.88 96 ALA A N 1
ATOM 717 C CA . ALA A 1 96 ? -0.497 17.891 12.672 1 96.88 96 ALA A CA 1
ATOM 718 C C . ALA A 1 96 ? -0.913 19.203 13.328 1 96.88 96 ALA A C 1
ATOM 720 O O . ALA A 1 96 ? -1.462 19.203 14.43 1 96.88 96 ALA A O 1
ATOM 721 N N . GLN A 1 97 ? -0.485 20.266 12.609 1 90.5 97 GLN A N 1
ATOM 722 C CA . GLN A 1 97 ? -0.862 21.578 13.133 1 90.5 97 GLN A CA 1
ATOM 723 C C . GLN A 1 97 ? -2.379 21.703 13.258 1 90.5 97 GLN A C 1
ATOM 725 O O . GLN A 1 97 ? -3.123 21.125 12.469 1 90.5 97 GLN A O 1
ATOM 730 N N . ALA A 1 98 ? -2.705 22.5 14.195 1 87.38 98 ALA A N 1
ATOM 731 C CA . ALA A 1 98 ? -4.129 22.781 14.383 1 87.38 98 ALA A CA 1
ATOM 732 C C . ALA A 1 98 ? -4.734 23.406 13.125 1 87.38 98 ALA A C 1
ATOM 734 O O . ALA A 1 98 ? -4.113 24.25 12.477 1 87.38 98 ALA A O 1
ATOM 735 N N . GLU A 1 99 ? -5.934 22.922 12.711 1 85.56 99 GLU A N 1
ATOM 736 C CA . GLU A 1 99 ? -6.738 23.438 11.609 1 85.56 99 GLU A CA 1
ATOM 737 C C . GLU A 1 99 ? -6.188 22.969 10.266 1 85.56 99 GLU A C 1
ATOM 739 O O . GLU A 1 99 ? -6.703 23.359 9.211 1 85.56 99 GLU A O 1
ATOM 744 N N . SER A 1 100 ? -5.188 22.062 10.32 1 88.69 100 SER A N 1
ATOM 745 C CA . SER A 1 100 ? -4.652 21.578 9.047 1 88.69 100 SER A CA 1
ATOM 746 C C . SER A 1 100 ? -5.402 20.344 8.562 1 88.69 100 SER A C 1
ATOM 748 O O . SER A 1 100 ? -5.34 20 7.379 1 88.69 100 SER A O 1
ATOM 750 N N . GLY A 1 101 ? -6.164 19.781 9.461 1 97.06 101 GLY A N 1
ATOM 751 C CA . GLY A 1 101 ? -6.645 18.453 9.109 1 97.06 101 GLY A CA 1
ATOM 752 C C . GLY A 1 101 ? -5.535 17.422 9.008 1 97.06 101 GLY A C 1
ATOM 753 O O . GLY A 1 101 ? -4.832 17.156 9.984 1 97.06 101 GLY A O 1
ATOM 754 N N . PHE A 1 102 ? -5.32 16.938 7.805 1 98.5 102 PHE A N 1
ATOM 755 C CA . PHE A 1 102 ? -4.215 16.016 7.543 1 98.5 102 PHE A CA 1
ATOM 756 C C . PHE A 1 102 ? -2.992 16.766 7.035 1 98.5 102 PHE A C 1
ATOM 758 O O . PHE A 1 102 ? -3.123 17.797 6.363 1 98.5 102 PHE A O 1
ATOM 765 N N . GLU A 1 103 ? -1.832 16.266 7.426 1 98.44 103 GLU A N 1
ATOM 766 C CA . GLU A 1 103 ? -0.557 16.641 6.824 1 98.44 103 GLU A CA 1
ATOM 767 C C . GLU A 1 103 ? 0.179 15.422 6.277 1 98.44 103 GLU A C 1
ATOM 769 O O . GLU A 1 103 ? 0.513 14.5 7.027 1 98.44 103 GLU A O 1
ATOM 774 N N . THR A 1 104 ? 0.432 15.422 4.934 1 97.94 104 THR A N 1
ATOM 775 C CA . T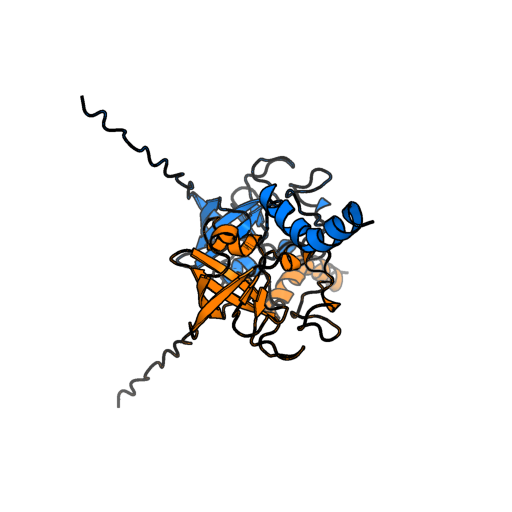HR A 1 104 ? 1.007 14.234 4.32 1 97.94 104 THR A CA 1
ATOM 776 C C . THR A 1 104 ? 2.238 14.594 3.49 1 97.94 104 THR A C 1
ATOM 778 O O . THR A 1 104 ? 2.775 15.695 3.611 1 97.94 104 THR A O 1
ATOM 781 N N . SER A 1 105 ? 2.773 13.609 2.783 1 96.5 105 SER A N 1
ATOM 782 C CA . SER A 1 105 ? 3.951 13.82 1.948 1 96.5 105 SER A CA 1
ATOM 783 C C . SER A 1 105 ? 3.59 14.555 0.661 1 96.5 105 SER A C 1
ATOM 785 O O . SER A 1 105 ? 2.428 14.57 0.253 1 96.5 105 SER A O 1
ATOM 787 N N . PHE A 1 106 ? 4.582 15.156 0.06 1 94.56 106 PHE A N 1
ATOM 788 C CA . PHE A 1 106 ? 4.402 15.734 -1.266 1 94.56 106 PHE A CA 1
ATOM 789 C C . PHE A 1 106 ? 3.963 14.672 -2.266 1 94.56 106 PHE A C 1
ATOM 791 O O . PHE A 1 106 ? 3.117 14.93 -3.123 1 94.56 106 PHE A O 1
ATOM 798 N N . THR A 1 107 ? 4.531 13.43 -2.125 1 93.94 107 THR A N 1
ATOM 799 C CA . THR A 1 107 ? 4.199 12.312 -3 1 93.94 107 THR A CA 1
ATOM 800 C C . THR A 1 107 ? 2.707 12.008 -2.941 1 93.94 107 THR A C 1
ATOM 802 O O . THR A 1 107 ? 2.045 11.922 -3.979 1 93.94 107 THR A O 1
ATOM 805 N N . VAL A 1 108 ? 2.191 11.906 -1.734 1 96.31 108 VAL A N 1
ATOM 806 C CA . VAL A 1 108 ? 0.771 11.617 -1.574 1 96.31 108 VAL A CA 1
ATOM 807 C C . VAL A 1 108 ? -0.06 12.781 -2.096 1 96.31 108 VAL A C 1
ATOM 809 O O . VAL A 1 108 ? -1.018 12.586 -2.848 1 96.31 108 VAL A O 1
ATOM 812 N N . MET A 1 109 ? 0.314 14 -1.773 1 96.38 109 MET A N 1
ATOM 813 C CA . MET A 1 109 ? -0.439 15.188 -2.184 1 96.38 109 MET A CA 1
ATOM 814 C C . MET A 1 109 ? -0.463 15.312 -3.703 1 96.38 109 MET A C 1
ATOM 816 O O . MET A 1 109 ? -1.505 15.617 -4.285 1 96.38 109 MET A O 1
ATOM 820 N N . ASN A 1 110 ? 0.663 15.086 -4.367 1 95 110 ASN A N 1
ATOM 821 C CA . ASN A 1 110 ? 0.707 15.117 -5.824 1 95 110 ASN A CA 1
ATOM 822 C C . ASN A 1 110 ? -0.198 14.047 -6.438 1 95 110 ASN A C 1
ATOM 824 O O . ASN A 1 110 ? -0.924 14.32 -7.395 1 95 110 ASN A O 1
ATOM 828 N N . SER A 1 111 ? -0.124 12.953 -5.887 1 93.81 111 SER A N 1
ATOM 829 C CA . SER A 1 111 ? -0.957 11.875 -6.414 1 93.81 111 SER A CA 1
ATOM 830 C C . SER A 1 111 ? -2.439 12.18 -6.223 1 93.81 111 SER A C 1
ATOM 832 O O . SER A 1 111 ? -3.26 11.859 -7.086 1 93.81 111 SER A O 1
ATOM 834 N N . LEU A 1 112 ? -2.777 12.781 -5.137 1 96 112 LEU A N 1
ATOM 835 C CA . LEU A 1 112 ? -4.152 13.125 -4.789 1 96 112 LEU A CA 1
ATOM 836 C C . LEU A 1 112 ? -4.68 14.25 -5.672 1 96 112 LEU A C 1
ATOM 838 O O . LEU A 1 112 ? -5.867 14.281 -6.004 1 96 112 LEU A O 1
ATOM 842 N N . THR A 1 113 ? -3.836 15.117 -6.113 1 96.62 113 THR A N 1
ATOM 843 C CA . THR A 1 113 ? -4.289 16.344 -6.77 1 96.62 113 THR A CA 1
ATOM 844 C C . THR A 1 113 ? -3.904 16.344 -8.242 1 96.62 113 THR A C 1
ATOM 846 O O . THR A 1 113 ? -3.971 17.375 -8.914 1 96.62 113 THR A O 1
ATOM 849 N N . GLY A 1 114 ? -3.4 15.219 -8.719 1 92.12 114 GLY A N 1
ATOM 850 C CA . GLY A 1 114 ? -3.014 15.133 -10.117 1 92.12 114 GLY A CA 1
ATOM 851 C C . GLY A 1 114 ? -1.796 15.977 -10.453 1 92.12 114 GLY A C 1
ATOM 852 O O . GLY A 1 114 ? -1.75 16.625 -11.508 1 92.12 114 GLY A O 1
ATOM 853 N N . GLY A 1 115 ? -0.94 16.062 -9.531 1 92.19 115 GLY A N 1
ATOM 854 C CA . GLY A 1 115 ? 0.315 16.75 -9.781 1 92.19 115 GLY A CA 1
ATOM 855 C C . GLY A 1 115 ? 0.273 18.219 -9.406 1 92.19 115 GLY A C 1
ATOM 856 O O . GLY A 1 115 ? 1.166 18.984 -9.781 1 92.19 115 GLY A O 1
ATOM 857 N N . ARG A 1 116 ? -0.72 18.75 -8.602 1 95.81 116 ARG A N 1
ATOM 858 C CA . ARG A 1 116 ? -0.907 20.172 -8.375 1 95.81 116 ARG A CA 1
ATOM 859 C C . ARG A 1 116 ? -0.657 20.531 -6.91 1 95.81 116 ARG A C 1
ATOM 861 O O . ARG A 1 116 ? -1.129 21.562 -6.426 1 95.81 116 ARG A O 1
ATOM 868 N N . ALA A 1 117 ? 0.131 19.688 -6.195 1 95.19 117 ALA A N 1
ATOM 869 C CA . ALA A 1 117 ? 0.373 19.922 -4.773 1 95.19 117 ALA A CA 1
ATOM 870 C C . ALA A 1 117 ? 0.986 21.297 -4.531 1 95.19 117 ALA A C 1
ATOM 872 O O . ALA A 1 117 ? 0.538 22.031 -3.654 1 95.19 117 ALA A O 1
ATOM 873 N N . GLU A 1 118 ? 2.002 21.656 -5.301 1 93.44 118 GLU A N 1
ATOM 874 C CA . GLU A 1 118 ? 2.703 22.906 -5.098 1 93.44 118 GLU A CA 1
ATOM 875 C C . GLU A 1 118 ? 1.787 24.109 -5.383 1 93.44 118 GLU A C 1
ATOM 877 O O . GLU A 1 118 ? 1.799 25.094 -4.645 1 93.44 118 GLU A O 1
ATOM 882 N N . GLN A 1 119 ? 1.042 23.969 -6.363 1 95.25 119 GLN A N 1
ATOM 883 C CA . GLN A 1 119 ? 0.146 25.047 -6.758 1 95.25 119 GLN A CA 1
ATOM 884 C C . GLN A 1 119 ? -0.956 25.266 -5.723 1 95.25 119 GLN A C 1
ATOM 886 O O . GLN A 1 119 ? -1.301 26.391 -5.395 1 95.25 119 GLN A O 1
ATOM 891 N N . LEU A 1 120 ? -1.508 24.156 -5.188 1 96.19 120 LEU A N 1
ATOM 892 C CA . LEU A 1 120 ? -2.703 24.234 -4.355 1 96.19 120 LEU A CA 1
ATOM 893 C C . LEU A 1 120 ? -2.332 24.406 -2.889 1 96.19 120 LEU A C 1
ATOM 895 O O . LEU A 1 120 ? -3.053 25.062 -2.137 1 96.19 120 LEU A O 1
ATOM 899 N N . GLY A 1 121 ? -1.23 23.75 -2.438 1 94.38 121 GLY A N 1
ATOM 900 C CA . GLY A 1 121 ? -0.774 23.875 -1.062 1 94.38 121 GLY A CA 1
ATOM 901 C C . GLY A 1 121 ? -1.665 23.141 -0.071 1 94.38 121 GLY A C 1
ATOM 902 O O . GLY A 1 121 ? -1.19 22.312 0.708 1 94.38 121 GLY A O 1
ATOM 903 N N . ARG A 1 122 ? -2.902 23.453 -0.019 1 96.94 122 ARG A N 1
ATOM 904 C CA . ARG A 1 122 ? -3.936 22.859 0.832 1 96.94 122 ARG A CA 1
ATOM 905 C C . ARG A 1 122 ? -5.242 22.703 0.068 1 96.94 122 ARG A C 1
ATOM 907 O O . ARG A 1 122 ? -5.617 23.562 -0.729 1 96.94 122 ARG A O 1
ATOM 914 N N . VAL A 1 123 ? -5.922 21.625 0.336 1 97.94 123 VAL A N 1
ATOM 915 C CA . VAL A 1 123 ? -7.191 21.422 -0.356 1 97.94 123 VAL A CA 1
ATOM 916 C C . VAL A 1 123 ? -8.227 20.859 0.61 1 97.94 123 VAL A C 1
ATOM 918 O O . VAL A 1 123 ? -7.871 20.219 1.606 1 97.94 123 VAL A O 1
ATOM 921 N N . ASN A 1 124 ? -9.492 21.125 0.316 1 97.38 124 ASN A N 1
ATOM 922 C CA . ASN A 1 124 ? -10.594 20.438 0.981 1 97.38 124 ASN A CA 1
ATOM 923 C C . ASN A 1 124 ? -10.781 19.016 0.452 1 97.38 124 ASN A C 1
ATOM 925 O O . ASN A 1 124 ? -10.742 18.797 -0.758 1 97.38 124 ASN A O 1
ATOM 929 N N . ILE A 1 125 ? -10.906 18.078 1.443 1 97.81 125 ILE A N 1
ATOM 930 C CA . ILE A 1 125 ? -11.102 16.688 1.065 1 97.81 125 ILE A CA 1
ATOM 931 C C . ILE A 1 125 ? -12.227 16.078 1.896 1 97.81 125 ILE A C 1
ATOM 933 O O . ILE A 1 125 ? -12.672 16.672 2.879 1 97.81 125 ILE A O 1
ATOM 937 N N . THR A 1 126 ? -12.727 14.992 1.374 1 96.5 126 THR A N 1
ATOM 938 C CA . THR A 1 126 ? -13.516 14.094 2.207 1 96.5 126 THR A CA 1
ATOM 939 C C . THR A 1 126 ? -12.656 12.945 2.736 1 96.5 126 THR A C 1
ATOM 941 O O . THR A 1 126 ? -11.82 12.406 2.012 1 96.5 126 THR A O 1
ATOM 944 N N . ALA A 1 127 ? -12.82 12.648 3.99 1 97.12 127 ALA A N 1
ATOM 945 C CA . ALA A 1 127 ? -12 11.602 4.602 1 97.12 127 ALA A CA 1
ATOM 946 C C . ALA A 1 127 ? -12.859 10.625 5.395 1 97.12 127 ALA A C 1
ATOM 948 O O . ALA A 1 127 ? -13.836 11.023 6.035 1 97.12 127 ALA A O 1
ATOM 949 N N . TYR A 1 128 ? -12.523 9.328 5.359 1 96.19 128 TYR A N 1
ATOM 950 C CA . TYR A 1 128 ? -13.109 8.32 6.234 1 96.19 128 TYR A CA 1
ATOM 951 C C . TYR A 1 128 ? -12.086 7.242 6.574 1 96.19 128 TYR A C 1
ATOM 953 O O . TYR A 1 128 ? -11.18 6.961 5.781 1 96.19 128 TYR A O 1
ATOM 961 N N . GLN A 1 129 ? -12.234 6.672 7.727 1 95.38 129 GLN A N 1
ATOM 962 C CA . GLN A 1 129 ? -11.344 5.598 8.141 1 95.38 129 GLN A CA 1
ATOM 963 C C . GLN A 1 129 ? -11.609 4.32 7.355 1 95.38 129 GLN A C 1
ATOM 965 O O . GLN A 1 129 ? -12.766 3.971 7.105 1 95.38 129 GLN A O 1
ATOM 970 N N . THR A 1 130 ? -10.578 3.613 6.938 1 94.88 130 THR A N 1
ATOM 971 C CA . THR A 1 130 ? -10.672 2.391 6.148 1 94.88 130 THR A CA 1
ATOM 972 C C . THR A 1 130 ? -9.734 1.317 6.691 1 94.88 130 THR A C 1
ATOM 974 O O . THR A 1 130 ? -9.156 1.48 7.77 1 94.88 130 THR A O 1
ATOM 977 N N . GLU A 1 131 ? -9.648 0.199 5.965 1 91.81 131 GLU A N 1
ATOM 978 C CA . GLU A 1 131 ? -8.859 -0.938 6.434 1 91.81 131 GLU A CA 1
ATOM 979 C C . GLU A 1 131 ? -7.371 -0.718 6.191 1 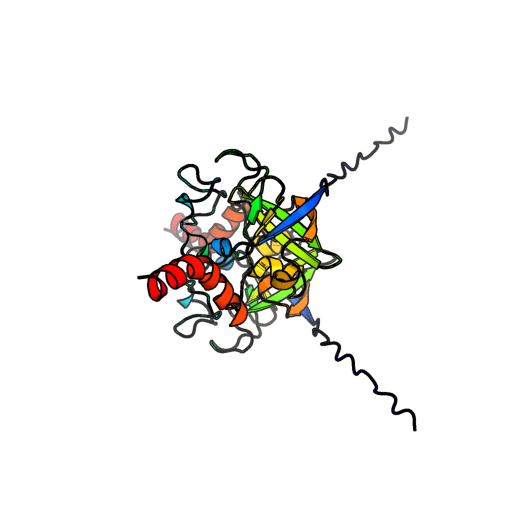91.81 131 GLU A C 1
ATOM 981 O O . GLU A 1 131 ? -6.984 -0.111 5.191 1 91.81 131 GLU A O 1
ATOM 986 N N . LEU A 1 132 ? -6.543 -1.301 7.059 1 93.94 132 LEU A N 1
ATOM 987 C CA . LEU A 1 132 ? -5.094 -1.181 6.969 1 93.94 132 LEU A CA 1
ATOM 988 C C . LEU A 1 132 ? -4.582 -1.726 5.641 1 93.94 132 LEU A C 1
ATOM 990 O O . LEU A 1 132 ? -3.574 -1.246 5.113 1 93.94 132 LEU A O 1
ATOM 994 N N . LEU A 1 133 ? -5.312 -2.66 5.023 1 91.19 133 LEU A N 1
ATOM 995 C CA . LEU A 1 133 ? -4.902 -3.227 3.742 1 91.19 133 LEU A CA 1
ATOM 996 C C . LEU A 1 133 ? -4.883 -2.156 2.656 1 91.19 133 LEU A C 1
ATOM 998 O O . LEU A 1 133 ? -4.07 -2.219 1.732 1 91.19 133 LEU A O 1
ATOM 1002 N N . ASP A 1 134 ? -5.695 -1.147 2.82 1 93.12 134 ASP A N 1
ATOM 1003 C CA . ASP A 1 134 ? -5.742 -0.065 1.843 1 93.12 134 ASP A CA 1
ATOM 1004 C C . ASP A 1 134 ? -4.48 0.795 1.916 1 93.12 134 ASP A C 1
ATOM 1006 O O . ASP A 1 134 ? -4.195 1.565 0.997 1 93.12 134 ASP A O 1
ATOM 1010 N N . CYS A 1 135 ? -3.742 0.687 2.973 1 96.38 135 CYS A N 1
ATOM 1011 C CA . CYS A 1 135 ? -2.49 1.416 3.139 1 96.38 135 CYS A CA 1
ATOM 1012 C C . CYS A 1 135 ? -1.292 0.496 2.941 1 96.38 135 CYS A C 1
ATOM 1014 O O . CYS A 1 135 ? -0.179 0.821 3.357 1 96.38 135 CYS A O 1
ATOM 1016 N N . GLY A 1 136 ? -1.578 -0.689 2.412 1 93.62 136 GLY A N 1
ATOM 1017 C CA . GLY A 1 136 ? -0.502 -1.618 2.105 1 93.62 136 GLY A CA 1
ATOM 1018 C C . GLY A 1 136 ? 0.021 -2.35 3.328 1 93.62 136 GLY A C 1
ATOM 1019 O O . GLY A 1 136 ? 1.134 -2.879 3.311 1 93.62 136 GLY A O 1
ATOM 1020 N N . ILE A 1 137 ? -0.736 -2.307 4.41 1 93.12 137 ILE A N 1
ATOM 1021 C CA . ILE A 1 137 ? -0.301 -2.924 5.66 1 93.12 137 ILE A CA 1
ATOM 1022 C C . ILE A 1 137 ? -1.182 -4.129 5.973 1 93.12 137 ILE A C 1
ATOM 1024 O O . ILE A 1 137 ? -2.41 -4.02 6 1 93.12 137 ILE A O 1
ATOM 1028 N N . ALA A 1 138 ? -0.48 -5.297 6.105 1 85.56 138 ALA A N 1
ATOM 1029 C CA . ALA A 1 138 ? -1.215 -6.496 6.496 1 85.56 138 ALA A CA 1
ATOM 1030 C C . ALA A 1 138 ? -1.324 -6.602 8.016 1 85.56 138 ALA A C 1
ATOM 1032 O O . ALA A 1 138 ? -0.437 -6.145 8.742 1 85.56 138 ALA A O 1
ATOM 1033 N N . THR A 1 139 ? -2.445 -6.922 8.508 1 74.19 139 THR A N 1
ATOM 1034 C CA . THR A 1 139 ? -2.557 -7.16 9.945 1 74.19 139 THR A CA 1
ATOM 1035 C C . THR A 1 139 ? -2.215 -8.609 10.281 1 74.19 139 THR A C 1
ATOM 1037 O O . THR A 1 139 ? -2.166 -9.461 9.391 1 74.19 139 THR A O 1
ATOM 1040 N N . GLU A 1 140 ? -1.599 -8.859 11.516 1 60.72 140 GLU A N 1
ATOM 1041 C CA . GLU A 1 140 ? -1.173 -10.172 11.977 1 60.72 140 GLU A CA 1
ATOM 1042 C C . GLU A 1 140 ? -2.125 -11.266 11.5 1 60.72 140 GLU A C 1
ATOM 1044 O O . GLU A 1 140 ? -3.344 -11.078 11.5 1 60.72 140 GLU A O 1
ATOM 1049 N N . PRO A 1 141 ? -1.377 -12.242 10.852 1 56.28 141 PRO A N 1
ATOM 1050 C CA . PRO A 1 141 ? -2.195 -13.359 10.367 1 56.28 141 PRO A CA 1
ATOM 1051 C C . PRO A 1 141 ? -3.121 -13.922 11.445 1 56.28 141 PRO A C 1
ATOM 1053 O O . PRO A 1 141 ? -2.756 -13.953 12.625 1 56.28 141 PRO A O 1
ATOM 1056 N N . THR A 1 142 ? -4.344 -13.945 11.023 1 55.34 142 THR A N 1
ATOM 1057 C CA . THR A 1 142 ? -5.254 -14.648 11.922 1 55.34 142 THR A CA 1
ATOM 1058 C C . THR A 1 142 ? -4.754 -16.062 12.188 1 55.34 142 THR A C 1
ATOM 1060 O O . THR A 1 142 ? -3.828 -16.547 11.531 1 55.34 142 THR A O 1
ATOM 1063 N N . GLU A 1 143 ? -5.098 -16.672 13.336 1 52.47 143 GLU A N 1
ATOM 1064 C CA . GLU A 1 143 ? -4.77 -18.047 13.695 1 52.47 143 GLU A CA 1
ATOM 1065 C C . GLU A 1 143 ? -4.828 -18.953 12.484 1 52.47 143 GLU A C 1
ATOM 1067 O O . GLU A 1 143 ? -3.969 -19.828 12.305 1 52.47 143 GLU A O 1
ATOM 1072 N N . GLU A 1 144 ? -5.762 -18.766 11.656 1 50.38 144 GLU A N 1
ATOM 1073 C CA . GLU A 1 144 ? -5.988 -19.594 10.469 1 50.38 144 GLU A CA 1
ATOM 1074 C C . GLU A 1 144 ? -4.883 -19.391 9.438 1 50.38 144 GLU A C 1
ATOM 1076 O O . GLU A 1 144 ? -4.398 -20.344 8.836 1 50.38 144 GLU A O 1
ATOM 1081 N N . GLU A 1 145 ? -4.492 -18.109 9.336 1 56.72 145 GLU A N 1
ATOM 1082 C CA . GLU A 1 145 ? -3.434 -17.781 8.383 1 56.72 145 GLU A CA 1
ATOM 1083 C C . GLU A 1 145 ? -2.102 -18.391 8.812 1 56.72 145 GLU A C 1
ATOM 1085 O O . GLU A 1 145 ? -1.311 -18.828 7.973 1 56.72 145 GLU A O 1
ATOM 1090 N N . ARG A 1 146 ? -1.868 -18.422 10.055 1 54.84 146 ARG A N 1
ATOM 1091 C CA . ARG A 1 146 ? -0.653 -18.984 10.625 1 54.84 146 ARG A CA 1
ATOM 1092 C C . ARG A 1 146 ? -0.556 -20.484 10.32 1 54.84 146 ARG A C 1
ATOM 1094 O O . ARG A 1 146 ? 0.526 -20.984 10.023 1 54.84 146 ARG A O 1
ATOM 1101 N N . LYS A 1 147 ? -1.637 -21.125 10.422 1 54.34 147 LYS A N 1
ATOM 1102 C CA . LYS A 1 147 ? -1.644 -22.578 10.195 1 54.34 147 LYS A CA 1
ATOM 1103 C C . LYS A 1 147 ? -1.269 -22.906 8.75 1 54.34 147 LYS A C 1
ATOM 1105 O O . LYS A 1 147 ? -0.604 -23.906 8.492 1 54.34 147 LYS A O 1
ATOM 1110 N N . MET A 1 148 ? -1.617 -22.094 7.98 1 54.28 148 MET A N 1
ATOM 1111 C CA . MET A 1 148 ? -1.388 -22.375 6.566 1 54.28 148 MET A CA 1
ATOM 1112 C C . MET A 1 148 ? 0.084 -22.203 6.207 1 54.28 148 MET A C 1
ATOM 1114 O O . MET A 1 148 ? 0.59 -22.875 5.305 1 54.28 148 MET A O 1
ATOM 1118 N N . VAL A 1 149 ? 0.666 -21.219 6.844 1 51.28 149 VAL A N 1
ATOM 1119 C CA . VAL A 1 149 ? 2.098 -21.062 6.602 1 51.28 149 VAL A CA 1
ATOM 1120 C C . VAL A 1 149 ? 2.832 -22.328 7.059 1 51.28 149 VAL A C 1
ATOM 1122 O O . VAL A 1 149 ? 3.748 -22.797 6.379 1 51.28 149 VAL A O 1
ATOM 1125 N N . VAL A 1 150 ? 2.455 -22.859 8.234 1 46.47 150 VAL A N 1
ATOM 1126 C CA . VAL A 1 150 ? 3.123 -24.016 8.812 1 46.47 150 VAL A CA 1
ATOM 1127 C C . VAL A 1 150 ? 2.779 -25.266 8 1 46.47 150 VAL A C 1
ATOM 1129 O O . VAL A 1 150 ? 3.564 -26.219 7.945 1 46.47 150 VAL A O 1
ATOM 1132 N N . GLY A 1 151 ? 1.57 -25.328 7.621 1 41.38 151 GLY A N 1
ATOM 1133 C CA . GLY A 1 151 ? 1.24 -26.594 6.988 1 41.38 151 GLY A CA 1
ATOM 1134 C C . GLY A 1 151 ? 2.021 -26.844 5.711 1 41.38 151 GLY A C 1
ATOM 1135 O O . GLY A 1 151 ? 1.977 -27.953 5.156 1 41.38 151 GLY A O 1
ATOM 1136 N N . GLY A 1 152 ? 2.393 -25.844 5.02 1 38.59 152 GLY A N 1
ATOM 1137 C CA . GLY A 1 152 ? 3.238 -26.266 3.918 1 38.59 152 GLY A CA 1
ATOM 1138 C C . GLY A 1 152 ? 4.523 -26.938 4.371 1 38.59 152 GLY A C 1
ATOM 1139 O O . GLY A 1 152 ? 5.109 -27.734 3.637 1 38.59 152 GLY A O 1
ATOM 1140 N N . ASN A 1 153 ? 5.113 -26.406 5.434 1 35.22 153 ASN A N 1
ATOM 1141 C CA . ASN A 1 153 ? 6.234 -27.172 5.984 1 35.22 153 ASN A CA 1
ATOM 1142 C C . ASN A 1 153 ? 5.75 -28.344 6.836 1 35.22 153 ASN A C 1
ATOM 1144 O O . ASN A 1 153 ? 6.551 -29 7.508 1 35.22 153 ASN A O 1
ATOM 1148 N N . TRP A 1 154 ? 4.484 -28.359 7.137 1 35.31 154 TRP A N 1
ATOM 1149 C CA . TRP A 1 154 ? 4.109 -29.484 7.992 1 35.31 154 TRP A CA 1
ATOM 1150 C C . TRP A 1 154 ? 4.395 -30.812 7.309 1 35.31 154 TRP A C 1
ATOM 1152 O O . TRP A 1 154 ? 4.512 -31.844 7.973 1 35.31 154 TRP A O 1
ATOM 1162 N N . TYR A 1 155 ? 4.289 -30.922 5.996 1 33.16 155 TYR A N 1
ATOM 1163 C CA . TYR A 1 155 ? 4.625 -32.25 5.527 1 33.16 155 TYR A CA 1
ATOM 1164 C C . TYR A 1 155 ? 6.047 -32.625 5.934 1 33.16 155 TYR A C 1
ATOM 1166 O O . TYR A 1 155 ? 6.316 -33.781 6.273 1 33.16 155 TYR A O 1
ATOM 1174 N N . SER A 1 156 ? 6.953 -31.641 5.938 1 31.8 156 SER A N 1
ATOM 1175 C CA . SER A 1 156 ? 8.297 -32.094 6.285 1 31.8 156 SER A CA 1
ATOM 1176 C C . SER A 1 156 ? 8.406 -32.375 7.781 1 31.8 156 SER A C 1
ATOM 1178 O O . SER A 1 156 ? 9.102 -33.312 8.188 1 31.8 156 SER A O 1
ATOM 1180 N N . ASN A 1 157 ? 7.766 -31.547 8.586 1 32.69 157 ASN A N 1
ATOM 1181 C CA . ASN A 1 157 ? 7.996 -31.891 9.984 1 32.69 157 ASN A CA 1
ATOM 1182 C C . ASN A 1 157 ? 7.133 -33.062 10.422 1 32.69 157 ASN A C 1
ATOM 1184 O O . ASN A 1 157 ? 7.492 -33.812 11.352 1 32.69 157 ASN A O 1
ATOM 1188 N N . TRP A 1 158 ? 5.887 -33.125 9.906 1 32.62 158 TRP A N 1
ATOM 1189 C CA . TRP A 1 158 ? 5.102 -34.281 10.336 1 32.62 158 TRP A CA 1
ATOM 1190 C C . TRP A 1 158 ? 5.738 -35.562 9.859 1 32.62 158 TRP A C 1
ATOM 1192 O O . TRP A 1 158 ? 5.77 -36.562 10.602 1 32.62 158 TRP A O 1
ATOM 1202 N N . LEU A 1 159 ? 6.406 -35.594 8.719 1 32.59 159 LEU A N 1
ATOM 1203 C CA . LEU A 1 159 ? 7.105 -36.812 8.352 1 32.59 159 LEU A CA 1
ATOM 1204 C C . LEU A 1 159 ? 8.273 -37.094 9.297 1 32.59 159 LEU A C 1
ATOM 1206 O O . LEU A 1 159 ? 8.5 -38.219 9.719 1 32.59 159 LEU A O 1
ATOM 1210 N N . TYR A 1 160 ? 8.938 -36.031 9.719 1 34 160 TYR A N 1
ATOM 1211 C CA . TYR A 1 160 ? 10.094 -36.344 10.555 1 34 160 TYR A CA 1
ATOM 1212 C C . TYR A 1 160 ? 9.656 -36.812 11.945 1 34 160 TYR A C 1
ATOM 1214 O O . TYR A 1 160 ? 10.266 -37.688 12.531 1 34 160 TYR A O 1
ATOM 1222 N N . ASN A 1 161 ? 8.68 -36.156 12.508 1 34.12 161 ASN A N 1
ATOM 1223 C CA . ASN A 1 161 ? 8.406 -36.562 13.883 1 34.12 161 ASN A CA 1
ATOM 1224 C C . ASN A 1 161 ? 7.781 -37.938 13.93 1 34.12 161 ASN A C 1
ATOM 1226 O O . ASN A 1 161 ? 7.855 -38.625 14.953 1 34.12 161 ASN A O 1
ATOM 1230 N N . ASN A 1 162 ? 6.883 -38.125 13.062 1 32.72 162 ASN A N 1
ATOM 1231 C CA . ASN A 1 162 ? 6.242 -39.438 13.266 1 32.72 162 ASN A CA 1
ATOM 1232 C C . ASN A 1 162 ? 7.074 -40.562 12.672 1 32.72 162 ASN A C 1
ATOM 1234 O O . ASN A 1 162 ? 6.773 -41.75 12.898 1 32.72 162 ASN A O 1
ATOM 1238 N N . PHE A 1 163 ? 7.793 -40.28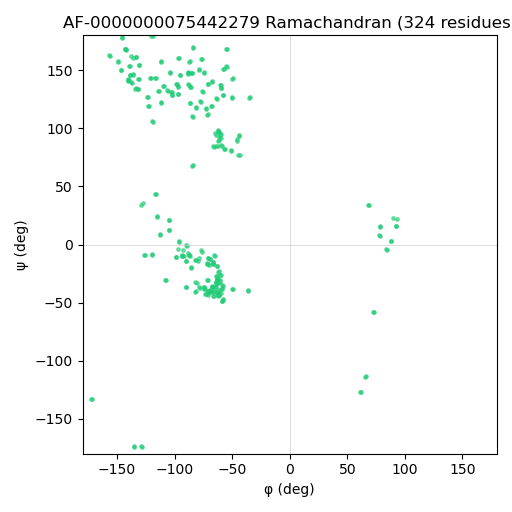1 11.531 1 32.09 163 PHE A N 1
ATOM 1239 C CA . PHE A 1 163 ? 8.469 -41.469 11.047 1 32.09 163 PHE A CA 1
ATOM 1240 C C . PHE A 1 163 ? 9.891 -41.562 11.602 1 32.09 163 PHE A C 1
ATOM 1242 O O . PHE A 1 163 ? 10.617 -42.531 11.328 1 32.09 163 PHE A O 1
ATOM 1249 N N . THR A 1 164 ? 10.391 -40.5 12.375 1 29.06 164 THR A N 1
ATOM 1250 C CA . THR A 1 164 ? 11.609 -40.969 13.039 1 29.06 164 THR A CA 1
ATOM 1251 C C . THR A 1 164 ? 11.297 -41.5 14.43 1 29.06 164 THR A C 1
ATOM 1253 O O . THR A 1 164 ? 10.352 -41.062 15.078 1 29.06 164 THR A O 1
ATOM 1256 N N . MET B 1 1 ? -10.57 27.703 -43.781 1 35.62 1 MET B N 1
ATOM 1257 C CA . MET B 1 1 ? -10.375 26.25 -43.625 1 35.62 1 MET B CA 1
ATOM 1258 C C . MET B 1 1 ? -10.211 25.891 -42.156 1 35.62 1 MET B C 1
ATOM 1260 O O . MET B 1 1 ? -9.344 26.438 -41.469 1 35.62 1 MET B O 1
ATOM 1264 N N . TYR B 1 2 ? -11.312 25.594 -41.406 1 45.59 2 TYR B N 1
ATOM 1265 C CA . TYR B 1 2 ? -11.398 25.188 -40.031 1 45.59 2 TYR B CA 1
ATOM 1266 C C . TYR B 1 2 ? -10.719 23.828 -39.812 1 45.59 2 TYR B C 1
ATOM 1268 O O . TYR B 1 2 ? -11.094 22.844 -40.438 1 45.59 2 TYR B O 1
ATOM 1276 N N . ILE B 1 3 ? -9.383 23.797 -39.594 1 52.56 3 ILE B N 1
ATOM 1277 C CA . ILE B 1 3 ? -8.664 22.578 -39.25 1 52.56 3 ILE B CA 1
ATOM 1278 C C . ILE B 1 3 ? -9.203 22.016 -37.938 1 52.56 3 ILE B C 1
ATOM 1280 O O . ILE B 1 3 ? -9.117 22.672 -36.906 1 52.56 3 ILE B O 1
ATOM 1284 N N . SER B 1 4 ? -10.125 21.125 -38 1 46.78 4 SER B N 1
ATOM 1285 C CA . SER B 1 4 ? -10.609 20.344 -36.875 1 46.78 4 SER B CA 1
ATOM 1286 C C . SER B 1 4 ? -9.5 19.484 -36.281 1 46.78 4 SER B C 1
ATOM 1288 O O . SER B 1 4 ? -8.945 18.625 -36.938 1 46.78 4 SER B O 1
ATOM 1290 N N . THR B 1 5 ? -8.734 19.938 -35.344 1 49.84 5 THR B N 1
ATOM 1291 C CA . THR B 1 5 ? -7.77 19.109 -34.625 1 49.84 5 THR B CA 1
ATOM 1292 C C . THR B 1 5 ? -8.477 17.984 -33.875 1 49.84 5 THR B C 1
ATOM 1294 O O . THR B 1 5 ? -9.312 18.234 -33 1 49.84 5 THR B O 1
ATOM 1297 N N . LEU B 1 6 ? -8.508 16.812 -34.5 1 44.62 6 LEU B N 1
ATOM 1298 C CA . LEU B 1 6 ? -8.984 15.586 -33.875 1 44.62 6 LEU B CA 1
ATOM 1299 C C . LEU B 1 6 ? -8.109 15.227 -32.656 1 44.62 6 LEU B C 1
ATOM 1301 O O . LEU B 1 6 ? -6.914 14.992 -32.812 1 44.62 6 LEU B O 1
ATOM 1305 N N . ALA B 1 7 ? -8.547 15.602 -31.469 1 52.06 7 ALA B N 1
ATOM 1306 C CA . ALA B 1 7 ? -7.918 15.156 -30.234 1 52.06 7 ALA B CA 1
ATOM 1307 C C . ALA B 1 7 ? -7.957 13.641 -30.109 1 52.06 7 ALA B C 1
ATOM 1309 O O . ALA B 1 7 ? -9.031 13.047 -30 1 52.06 7 ALA B O 1
ATOM 1310 N N . ILE B 1 8 ? -6.898 12.922 -30.594 1 44.28 8 ILE B N 1
ATOM 1311 C CA . ILE B 1 8 ? -6.781 11.484 -30.375 1 44.28 8 ILE B CA 1
ATOM 1312 C C . ILE B 1 8 ? -6.633 11.203 -28.875 1 44.28 8 ILE B C 1
ATOM 1314 O O . ILE B 1 8 ? -5.656 11.625 -28.25 1 44.28 8 ILE B O 1
ATOM 1318 N N . VAL B 1 9 ? -7.73 10.93 -28.188 1 44.12 9 VAL B N 1
ATOM 1319 C CA . VAL B 1 9 ? -7.656 10.391 -26.828 1 44.12 9 VAL B CA 1
ATOM 1320 C C . VAL B 1 9 ? -7.055 8.984 -26.859 1 44.12 9 VAL B C 1
ATOM 1322 O O . VAL B 1 9 ? -7.66 8.055 -27.406 1 44.12 9 VAL B O 1
ATOM 1325 N N . ILE B 1 10 ? -5.781 8.82 -26.859 1 42.22 10 ILE B N 1
ATOM 1326 C CA . ILE B 1 10 ? -5.16 7.516 -26.688 1 42.22 10 ILE B CA 1
ATOM 1327 C C . ILE B 1 10 ? -5.629 6.891 -25.375 1 42.22 10 ILE B C 1
ATOM 1329 O O . ILE B 1 10 ? -5.305 7.387 -24.297 1 42.22 10 ILE B O 1
ATOM 1333 N N . SER B 1 11 ? -6.793 6.285 -25.422 1 40.44 11 SER B N 1
ATOM 1334 C CA . SER B 1 11 ? -7.168 5.477 -24.266 1 40.44 11 SER B CA 1
ATOM 1335 C C . SER B 1 11 ? -6.152 4.367 -24.01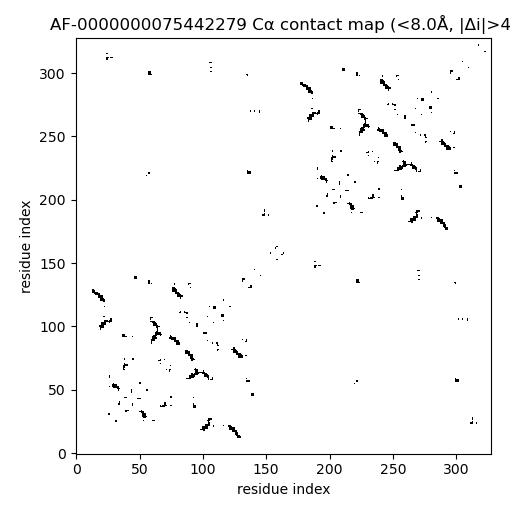6 1 40.44 11 SER B C 1
ATOM 1337 O O . SER B 1 11 ? -5.98 3.475 -24.844 1 40.44 11 SER B O 1
ATOM 1339 N N . CYS B 1 12 ? -5.121 4.617 -23.344 1 46.62 12 CYS B N 1
ATOM 1340 C CA . CYS B 1 12 ? -4.297 3.494 -22.906 1 46.62 12 CYS B CA 1
ATOM 1341 C C . CYS B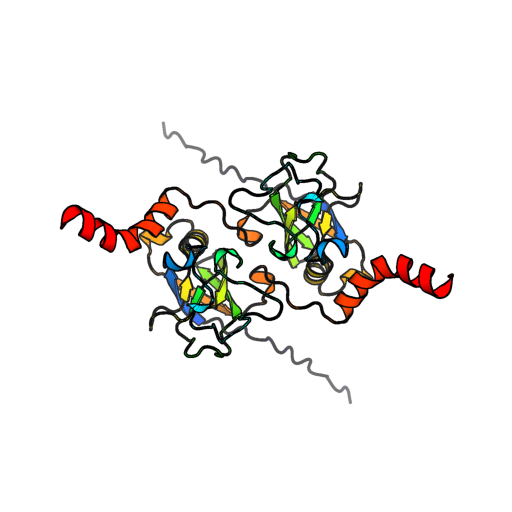 1 12 ? -5.156 2.359 -22.375 1 46.62 12 CYS B C 1
ATOM 1343 O O . CYS B 1 12 ? -5.785 2.496 -21.312 1 46.62 12 CYS B O 1
ATOM 1345 N N . VAL B 1 13 ? -5.754 1.629 -23.359 1 45.03 13 VAL B N 1
ATOM 1346 C CA . VAL B 1 13 ? -6.531 0.438 -23.031 1 45.03 13 VAL B CA 1
ATOM 1347 C C . VAL B 1 13 ? -5.715 -0.479 -22.125 1 45.03 13 VAL B C 1
ATOM 1349 O O . VAL B 1 13 ? -4.68 -1.01 -22.547 1 45.03 13 VAL B O 1
ATOM 1352 N N . SER B 1 14 ? -5.707 -0.117 -20.797 1 54.19 14 SER B N 1
ATOM 1353 C CA . SER B 1 14 ? -5.148 -1.129 -19.906 1 54.19 14 SER B CA 1
ATOM 1354 C C . SER B 1 14 ? -5.668 -2.52 -20.266 1 54.19 14 SER B C 1
ATOM 1356 O O . SER B 1 14 ? -6.879 -2.736 -20.328 1 54.19 14 SER B O 1
ATOM 1358 N N . LEU B 1 15 ? -4.953 -3.363 -21.125 1 58.5 15 LEU B N 1
ATOM 1359 C CA . LEU B 1 15 ? -5.289 -4.738 -21.469 1 58.5 15 LEU B CA 1
ATOM 1360 C C . LEU B 1 15 ? -5.656 -5.539 -20.219 1 58.5 15 LEU B C 1
ATOM 1362 O O . LEU B 1 15 ? -4.828 -5.711 -19.312 1 58.5 15 LEU B O 1
ATOM 1366 N N . SER B 1 16 ? -7.008 -5.512 -19.859 1 66.75 16 SER B N 1
ATOM 1367 C CA . SER B 1 16 ? -7.551 -6.441 -18.875 1 66.75 16 SER B CA 1
ATOM 1368 C C . SER B 1 16 ? -7.625 -7.859 -19.438 1 66.75 16 SER B C 1
ATOM 1370 O O . SER B 1 16 ? -8.062 -8.062 -20.578 1 66.75 16 SER B O 1
ATOM 1372 N N . ALA B 1 17 ? -6.84 -8.82 -18.953 1 76.44 17 ALA B N 1
ATOM 1373 C CA . ALA B 1 17 ? -6.875 -10.219 -19.359 1 76.44 17 ALA B CA 1
ATOM 1374 C C . ALA B 1 17 ? -7.504 -11.094 -18.297 1 76.44 17 ALA B C 1
ATOM 1376 O O . ALA B 1 17 ? -7.324 -10.852 -17.094 1 76.44 17 ALA B O 1
ATOM 1377 N N . ALA B 1 18 ? -8.438 -11.977 -18.766 1 84.75 18 ALA B N 1
ATOM 1378 C CA . ALA B 1 18 ? -8.914 -13.023 -17.875 1 84.75 18 ALA B CA 1
ATOM 1379 C C . ALA B 1 18 ? -7.805 -14.031 -17.578 1 84.75 18 ALA B C 1
ATOM 1381 O O . ALA B 1 18 ? -7.215 -14.602 -18.5 1 84.75 18 ALA B O 1
ATOM 1382 N N . VAL B 1 19 ? -7.465 -14.148 -16.375 1 95.06 19 VAL B N 1
ATOM 1383 C CA . VAL B 1 19 ? -6.41 -15.039 -15.898 1 95.06 19 VAL B CA 1
ATOM 1384 C C . VAL B 1 19 ? -6.781 -15.586 -14.531 1 95.06 19 VAL B C 1
ATOM 1386 O O . VAL B 1 19 ? -7.887 -15.344 -14.031 1 95.06 19 VAL B O 1
ATOM 1389 N N . THR B 1 20 ? -5.91 -16.453 -13.992 1 97.5 20 THR B N 1
ATOM 1390 C CA . THR B 1 20 ? -6.199 -17.047 -12.68 1 97.5 20 THR B CA 1
ATOM 1391 C C . THR B 1 20 ? -5.211 -16.531 -11.633 1 97.5 20 THR B C 1
ATOM 1393 O O . THR B 1 20 ? -4.148 -16.016 -11.977 1 97.5 20 THR B O 1
ATOM 1396 N N . VAL B 1 21 ? -5.672 -16.625 -10.383 1 98.44 21 VAL B N 1
ATOM 1397 C CA . VAL B 1 21 ? -4.77 -16.375 -9.266 1 98.44 21 VAL B CA 1
ATOM 1398 C C . VAL B 1 21 ? -4.934 -17.484 -8.211 1 98.44 21 VAL B C 1
ATOM 1400 O O . VAL B 1 21 ? -6.051 -17.922 -7.945 1 98.44 21 VAL B O 1
ATOM 1403 N N . THR B 1 22 ? -3.84 -17.953 -7.746 1 97.81 22 THR B N 1
ATOM 1404 C CA . THR B 1 22 ? -3.734 -18.859 -6.605 1 97.81 22 THR B CA 1
ATOM 1405 C C . THR B 1 22 ? -2.896 -18.25 -5.496 1 97.81 22 THR B C 1
ATOM 1407 O O . THR B 1 22 ? -2.535 -17.062 -5.57 1 97.81 22 THR B O 1
ATOM 1410 N N . TYR B 1 23 ? -2.748 -18.984 -4.402 1 96 23 TYR B N 1
ATOM 1411 C CA . TYR B 1 23 ? -1.937 -18.453 -3.32 1 96 23 TYR B CA 1
ATOM 1412 C C . TYR B 1 23 ? -0.921 -19.469 -2.832 1 96 23 TYR B C 1
ATOM 1414 O O . TYR B 1 23 ? -1.077 -20.672 -3.07 1 96 23 TYR B O 1
ATOM 1422 N N . SER B 1 24 ? 0.136 -18.969 -2.273 1 94.75 24 SER B N 1
ATOM 1423 C CA . SER B 1 24 ? 1.192 -19.75 -1.635 1 94.75 24 SER B CA 1
ATOM 1424 C C . SER B 1 24 ? 1.641 -19.109 -0.327 1 94.75 24 SER B C 1
ATOM 1426 O O . SER B 1 24 ? 1.816 -17.891 -0.258 1 94.75 24 SER B O 1
ATOM 1428 N N . GLY B 1 25 ? 1.896 -19.906 0.711 1 92.31 25 GLY B N 1
ATOM 1429 C CA . GLY B 1 25 ? 2.402 -19.422 1.981 1 92.31 25 GLY B CA 1
ATOM 1430 C C . GLY B 1 25 ? 3.781 -18.797 1.871 1 92.31 25 GLY B C 1
ATOM 1431 O O . GLY B 1 25 ? 4.211 -18.062 2.766 1 92.31 25 GLY B O 1
ATOM 1432 N N . PHE B 1 26 ? 4.453 -19.125 0.765 1 94.12 26 PHE B N 1
ATOM 1433 C CA . PHE B 1 26 ? 5.766 -18.562 0.473 1 94.12 26 PHE B CA 1
ATOM 1434 C C . PHE B 1 26 ? 5.742 -17.047 0.602 1 94.12 26 PHE B C 1
ATOM 1436 O O . PHE B 1 26 ? 6.656 -16.453 1.179 1 94.12 26 PHE B O 1
ATOM 1443 N N . TYR B 1 27 ? 4.684 -16.391 0.19 1 95.38 27 TYR B N 1
ATOM 1444 C CA . TYR B 1 27 ? 4.602 -14.938 0.123 1 95.38 27 TYR B CA 1
ATOM 1445 C C . TYR B 1 27 ? 4.145 -14.359 1.455 1 95.38 27 TYR B C 1
ATOM 1447 O O . TYR B 1 27 ? 4.129 -13.141 1.633 1 95.38 27 TYR B O 1
ATOM 1455 N N . ASP B 1 28 ? 3.709 -15.18 2.369 1 93.44 28 ASP B N 1
ATOM 1456 C CA . ASP B 1 28 ? 3.326 -14.727 3.701 1 93.44 28 ASP B CA 1
ATOM 1457 C C . ASP B 1 28 ? 4.504 -14.812 4.668 1 93.44 28 ASP B C 1
ATOM 1459 O O . ASP B 1 28 ? 4.418 -14.336 5.805 1 93.44 28 ASP B O 1
ATOM 1463 N N . ASP B 1 29 ? 5.605 -15.453 4.25 1 93.31 29 ASP B N 1
ATOM 1464 C CA . ASP B 1 29 ? 6.816 -15.57 5.059 1 93.31 29 ASP B CA 1
ATOM 1465 C C . ASP B 1 29 ? 7.695 -14.328 4.906 1 93.31 29 ASP B C 1
ATOM 1467 O O . ASP B 1 29 ? 8.422 -14.195 3.92 1 93.31 29 ASP B O 1
ATOM 1471 N N . ASP B 1 30 ? 7.754 -13.562 5.934 1 91.25 30 ASP B N 1
ATOM 1472 C CA . ASP B 1 30 ? 8.406 -12.258 5.887 1 91.25 30 ASP B CA 1
ATOM 1473 C C . ASP B 1 30 ? 9.922 -12.398 5.926 1 91.25 30 ASP B C 1
ATOM 1475 O O . ASP B 1 30 ? 10.648 -11.422 5.734 1 91.25 30 ASP B O 1
ATOM 1479 N N . THR B 1 31 ? 10.367 -13.562 6.09 1 94 31 THR B N 1
ATOM 1480 C CA . THR B 1 31 ? 11.805 -13.75 6.238 1 94 31 THR B CA 1
ATOM 1481 C C . THR B 1 31 ? 12.43 -14.195 4.918 1 94 31 THR B C 1
ATOM 1483 O O . THR B 1 31 ? 13.656 -14.219 4.781 1 94 31 THR B O 1
ATOM 1486 N N . VAL B 1 32 ? 11.617 -14.547 3.93 1 95.94 32 VAL B N 1
ATOM 1487 C CA . VAL B 1 32 ? 12.141 -14.961 2.633 1 95.94 32 VAL B CA 1
ATOM 1488 C C . VAL B 1 32 ? 13 -13.852 2.037 1 95.94 32 VAL B C 1
ATOM 1490 O O . VAL B 1 32 ? 12.57 -12.695 1.97 1 95.94 32 VAL B O 1
ATOM 1493 N N . SER B 1 33 ? 14.219 -14.219 1.62 1 97.81 33 SER B N 1
ATOM 1494 C CA . SER B 1 33 ? 15.125 -13.258 1.011 1 97.81 33 SER B CA 1
ATOM 1495 C C . SER B 1 33 ? 14.703 -12.914 -0.414 1 97.81 33 SER B C 1
ATOM 1497 O O . SER B 1 33 ? 14.289 -13.797 -1.171 1 97.81 33 SER B O 1
ATOM 1499 N N . LEU B 1 34 ? 14.977 -11.68 -0.81 1 98.12 34 LEU B N 1
ATOM 1500 C CA . LEU B 1 34 ? 14.656 -11.312 -2.186 1 98.12 34 LEU B CA 1
ATOM 1501 C C . LEU B 1 34 ? 15.602 -12 -3.164 1 98.12 34 LEU B C 1
ATOM 1503 O O . LEU B 1 34 ? 15.312 -12.086 -4.359 1 98.12 34 LEU B O 1
ATOM 1507 N N . THR B 1 35 ? 16.75 -12.516 -2.666 1 97.81 35 THR B N 1
ATOM 1508 C CA . THR B 1 35 ? 17.703 -13.172 -3.547 1 97.81 35 THR B CA 1
ATOM 1509 C C . THR B 1 35 ? 17.156 -14.492 -4.062 1 97.81 35 THR B C 1
ATOM 1511 O O . THR B 1 35 ? 17.672 -15.062 -5.02 1 97.81 35 THR B O 1
ATOM 1514 N N . GLU B 1 36 ? 16.016 -15 -3.438 1 97.12 36 GLU B N 1
ATOM 1515 C CA . GLU B 1 36 ? 15.406 -16.266 -3.842 1 97.12 36 GLU B CA 1
ATOM 1516 C C . GLU B 1 36 ? 14.398 -16.047 -4.973 1 97.12 36 GLU B C 1
ATOM 1518 O O . GLU B 1 36 ? 13.922 -17.016 -5.57 1 97.12 36 GLU B O 1
ATOM 1523 N N . LEU B 1 37 ? 14.078 -14.859 -5.309 1 98.44 37 LEU B N 1
ATOM 1524 C CA . LEU B 1 37 ? 13.008 -14.555 -6.242 1 98.44 37 LEU B CA 1
ATOM 1525 C C . LEU B 1 37 ? 13.516 -14.539 -7.68 1 98.44 37 LEU B C 1
ATOM 1527 O O . LEU B 1 37 ? 14.641 -14.102 -7.938 1 98.44 37 LEU B O 1
ATOM 1531 N N . ALA B 1 38 ? 12.648 -14.922 -8.57 1 98.31 38 ALA B N 1
ATOM 1532 C CA . ALA B 1 38 ? 12.992 -14.977 -9.984 1 98.31 38 ALA B CA 1
ATOM 1533 C C . ALA B 1 38 ? 13.359 -13.594 -10.516 1 98.31 38 ALA B C 1
ATOM 1535 O O . ALA B 1 38 ? 14.086 -13.477 -11.5 1 98.31 38 ALA B O 1
ATOM 1536 N N . CYS B 1 39 ? 12.898 -12.57 -9.883 1 98.44 39 CYS B N 1
ATOM 1537 C CA . CYS B 1 39 ? 13.133 -11.211 -10.367 1 98.44 39 CYS B CA 1
ATOM 1538 C C . CYS B 1 39 ? 14.422 -10.641 -9.789 1 98.44 39 CYS B C 1
ATOM 1540 O O . CYS B 1 39 ? 14.797 -9.508 -10.102 1 98.44 39 CYS B O 1
ATOM 1542 N N . TRP B 1 40 ? 15.117 -11.414 -8.945 1 97.88 40 TRP B N 1
ATOM 1543 C CA . TRP B 1 40 ? 16.375 -10.93 -8.383 1 97.88 40 TRP B CA 1
ATOM 1544 C C . TRP B 1 40 ? 17.5 -11.023 -9.406 1 97.88 40 TRP B C 1
ATOM 1546 O O . TRP B 1 40 ? 17.766 -12.102 -9.945 1 97.88 40 TRP B O 1
ATOM 1556 N N . LYS B 1 41 ? 18.109 -9.805 -9.648 1 94.81 41 LYS B N 1
ATOM 1557 C CA . LYS B 1 41 ? 19.234 -9.789 -10.586 1 94.81 41 LYS B CA 1
ATOM 1558 C C . LYS B 1 41 ? 20.453 -9.109 -9.969 1 94.81 41 LYS B C 1
ATOM 1560 O O . LYS B 1 41 ? 21.188 -8.398 -10.664 1 94.81 41 LYS B O 1
ATOM 1565 N N . GLY B 1 42 ? 20.719 -9.234 -8.727 1 89.06 42 GLY B N 1
ATOM 1566 C CA . GLY B 1 42 ? 21.906 -8.742 -8.062 1 89.06 42 GLY B CA 1
ATOM 1567 C C . GLY B 1 42 ? 21.766 -7.328 -7.531 1 89.06 42 GLY B C 1
ATOM 1568 O O . GLY B 1 42 ? 22.75 -6.633 -7.312 1 89.06 42 GLY B O 1
ATOM 1569 N N . GLY B 1 43 ? 20.656 -6.812 -7.277 1 88.19 43 GLY B N 1
ATOM 1570 C CA . GLY B 1 43 ? 20.406 -5.48 -6.754 1 88.19 43 GLY B CA 1
ATOM 1571 C C . GLY B 1 43 ? 18.953 -5.246 -6.387 1 88.19 43 GLY B C 1
ATOM 1572 O O . GLY B 1 43 ? 18.359 -6.02 -5.629 1 88.19 43 GLY B O 1
ATOM 1573 N N . ARG B 1 44 ? 18.469 -4.125 -6.832 1 91.56 44 ARG B N 1
ATOM 1574 C CA . ARG B 1 44 ? 17.094 -3.754 -6.555 1 91.56 44 ARG B CA 1
ATOM 1575 C C . ARG B 1 44 ? 16.156 -4.305 -7.621 1 91.56 44 ARG B C 1
ATOM 1577 O O . ARG B 1 44 ? 16.5 -4.336 -8.805 1 91.56 44 ARG B O 1
ATOM 1584 N N . ILE B 1 45 ? 15.031 -4.816 -7.188 1 96 45 ILE B N 1
ATOM 1585 C CA . ILE B 1 45 ? 14.016 -5.242 -8.141 1 96 45 ILE B CA 1
ATOM 1586 C C . ILE B 1 45 ? 13.188 -4.039 -8.594 1 96 45 ILE B C 1
ATOM 1588 O O . ILE B 1 45 ? 12.836 -3.93 -9.766 1 96 45 ILE B O 1
ATOM 1592 N N . VAL B 1 46 ? 12.852 -3.156 -7.676 1 94.81 46 VAL B N 1
ATOM 1593 C CA . VAL B 1 46 ? 12.148 -1.907 -7.953 1 94.81 46 VAL B CA 1
ATOM 1594 C C . VAL B 1 46 ? 13.062 -0.722 -7.656 1 94.81 46 VAL B C 1
ATOM 1596 O O . VAL B 1 46 ? 13.664 -0.646 -6.582 1 94.81 46 VAL B O 1
ATOM 1599 N N . GLU B 1 47 ? 13.094 0.231 -8.648 1 89.56 47 GLU B N 1
ATOM 1600 C CA . GLU B 1 47 ? 13.938 1.407 -8.461 1 89.56 47 GLU B CA 1
ATOM 1601 C C . GLU B 1 47 ? 13.516 2.193 -7.223 1 89.56 47 GLU B C 1
ATOM 1603 O O . GLU B 1 47 ? 12.328 2.389 -6.977 1 89.56 47 GLU B O 1
ATOM 1608 N N . GLY B 1 48 ? 14.531 2.637 -6.453 1 86.44 48 GLY B N 1
ATOM 1609 C CA . GLY B 1 48 ? 14.273 3.439 -5.27 1 86.44 48 GLY B CA 1
ATOM 1610 C C . GLY B 1 48 ? 13.961 2.607 -4.039 1 86.44 48 GLY B C 1
ATOM 1611 O O . GLY B 1 48 ? 13.797 3.146 -2.943 1 86.44 48 GLY B O 1
ATOM 1612 N N . GLN B 1 49 ? 13.875 1.269 -4.25 1 91.5 49 GLN B N 1
ATOM 1613 C CA . GLN B 1 49 ? 13.602 0.388 -3.119 1 91.5 49 GLN B CA 1
ATOM 1614 C C . GLN B 1 49 ? 14.828 -0.443 -2.756 1 91.5 49 GLN B C 1
ATOM 1616 O O . GLN B 1 49 ? 15.508 -0.972 -3.637 1 91.5 49 GLN B O 1
ATOM 1621 N N . ASP B 1 50 ? 15.125 -0.576 -1.455 1 90 50 ASP B N 1
ATOM 1622 C CA . ASP B 1 50 ? 16.281 -1.343 -0.985 1 90 50 ASP B CA 1
ATOM 1623 C C . ASP B 1 50 ? 15.836 -2.537 -0.142 1 90 50 ASP B C 1
ATOM 1625 O O . ASP B 1 50 ? 16.453 -2.844 0.879 1 90 50 ASP B O 1
ATOM 1629 N N . TRP B 1 51 ? 14.852 -3.203 -0.585 1 94.69 51 TRP B N 1
ATOM 1630 C CA . TRP B 1 51 ? 14.312 -4.344 0.152 1 94.69 51 TRP B CA 1
ATOM 1631 C C . TRP B 1 51 ? 15.32 -5.492 0.186 1 94.69 51 TRP B C 1
ATOM 1633 O O . TRP B 1 51 ? 15.969 -5.789 -0.82 1 94.69 51 TRP B O 1
ATOM 1643 N N . ALA B 1 52 ? 15.414 -6.176 1.359 1 95.75 52 ALA B N 1
ATOM 1644 C CA . ALA B 1 52 ? 16.25 -7.363 1.487 1 95.75 52 ALA B CA 1
ATOM 1645 C C . ALA B 1 52 ? 15.406 -8.633 1.576 1 95.75 52 ALA B C 1
ATOM 1647 O O . ALA B 1 52 ? 15.844 -9.703 1.16 1 95.75 52 ALA B O 1
ATOM 1648 N N . LYS B 1 53 ? 14.234 -8.461 2.137 1 96.75 53 LYS B N 1
ATOM 1649 C CA . LYS B 1 53 ? 13.336 -9.594 2.359 1 96.75 53 LYS B CA 1
ATOM 1650 C C . LYS B 1 53 ? 11.883 -9.195 2.113 1 96.75 53 LYS B C 1
ATOM 1652 O O . LYS B 1 53 ? 11.555 -8.008 2.057 1 96.75 53 LYS B O 1
ATOM 1657 N N . LEU B 1 54 ? 11.023 -10.219 2.035 1 96.19 54 LEU B N 1
ATOM 1658 C CA . LEU B 1 54 ? 9.625 -9.984 1.704 1 96.19 54 LEU B CA 1
ATOM 1659 C C . LEU B 1 54 ? 8.953 -9.125 2.77 1 96.19 54 LEU B C 1
ATOM 1661 O O . LEU B 1 54 ? 8.07 -8.32 2.457 1 96.19 54 LEU B O 1
ATOM 1665 N N . GLY B 1 55 ? 9.398 -9.211 3.979 1 93.62 55 GLY B N 1
ATOM 1666 C CA . GLY B 1 55 ? 8.781 -8.453 5.059 1 93.62 55 GLY B CA 1
ATOM 1667 C C . GLY B 1 55 ? 8.969 -6.957 4.926 1 93.62 55 GLY B C 1
ATOM 1668 O O . GLY B 1 55 ? 8.305 -6.176 5.609 1 93.62 55 GLY B O 1
ATOM 1669 N N . GLU B 1 56 ? 9.898 -6.551 4.059 1 93 56 GLU B N 1
ATOM 1670 C CA . GLU B 1 56 ? 10.18 -5.133 3.861 1 93 56 GLU B CA 1
ATOM 1671 C C . GLU B 1 56 ? 9.375 -4.57 2.695 1 93 56 GLU B C 1
ATOM 1673 O O . GLU B 1 56 ? 9.352 -3.355 2.477 1 93 56 GLU B O 1
ATOM 1678 N N . VAL B 1 57 ? 8.742 -5.523 1.97 1 95.38 57 VAL B N 1
ATOM 1679 C CA . VAL B 1 57 ? 7.84 -5.133 0.892 1 95.38 57 VAL B CA 1
ATOM 1680 C C . VAL B 1 57 ? 6.438 -4.898 1.45 1 95.38 57 VAL B C 1
ATOM 1682 O O . VAL B 1 57 ? 6.145 -5.277 2.586 1 95.38 57 VAL B O 1
ATOM 1685 N N . THR B 1 58 ? 5.559 -4.152 0.826 1 95.19 58 THR B N 1
ATOM 1686 C CA . THR B 1 58 ? 4.148 -4.172 1.204 1 95.19 58 THR B CA 1
ATOM 1687 C C . THR B 1 58 ? 3.6 -5.594 1.163 1 95.19 58 THR B C 1
ATOM 1689 O O . THR B 1 58 ? 4.258 -6.504 0.658 1 95.19 58 THR B O 1
ATOM 1692 N N . TYR B 1 59 ? 2.389 -5.777 1.721 1 94.88 59 TYR B N 1
ATOM 1693 C CA . TYR B 1 59 ? 1.816 -7.117 1.723 1 94.88 59 TYR B CA 1
ATOM 1694 C C . TYR B 1 59 ? 1.4 -7.535 0.318 1 94.88 59 TYR B C 1
ATOM 1696 O O . TYR B 1 59 ? 1.155 -8.719 0.061 1 94.88 59 TYR B O 1
ATOM 1704 N N . GLN B 1 60 ? 1.375 -6.652 -0.606 1 97.81 60 GLN B N 1
ATOM 1705 C CA . GLN B 1 60 ? 0.839 -6.797 -1.955 1 97.81 60 GLN B CA 1
ATOM 1706 C C . GLN B 1 60 ? 1.867 -7.422 -2.893 1 97.81 60 GLN B C 1
ATOM 1708 O O . GLN B 1 60 ? 2.283 -6.797 -3.871 1 97.81 60 GLN B O 1
ATOM 1713 N N . ILE B 1 61 ? 2.186 -8.734 -2.656 1 98.19 61 ILE B N 1
ATOM 1714 C CA . ILE B 1 61 ? 3.264 -9.383 -3.393 1 98.19 61 ILE B CA 1
ATOM 1715 C C . ILE B 1 61 ? 2.699 -10.531 -4.227 1 98.19 61 ILE B C 1
ATOM 1717 O O . ILE B 1 61 ? 1.775 -11.227 -3.797 1 98.19 61 ILE B O 1
ATOM 1721 N N . ALA B 1 62 ? 3.262 -10.75 -5.48 1 98.69 62 ALA B N 1
ATOM 1722 C CA . ALA B 1 62 ? 2.867 -11.906 -6.289 1 98.69 62 ALA B CA 1
ATOM 1723 C C . ALA B 1 62 ? 4.02 -12.383 -7.164 1 98.69 62 ALA B C 1
ATOM 1725 O O . ALA B 1 62 ? 4.988 -11.648 -7.379 1 98.69 62 ALA B O 1
ATOM 1726 N N . GLY B 1 63 ? 3.922 -13.641 -7.547 1 98.69 63 GLY B N 1
ATOM 1727 C CA . GLY B 1 63 ? 4.551 -14.148 -8.758 1 98.69 63 GLY B CA 1
ATOM 1728 C C . GLY B 1 63 ? 3.611 -14.188 -9.945 1 98.69 63 GLY B C 1
ATOM 1729 O O . GLY B 1 63 ? 2.391 -14.18 -9.781 1 98.69 63 GLY B O 1
ATOM 1730 N N . PHE B 1 64 ? 4.176 -14.25 -11.109 1 98.62 64 PHE B N 1
ATOM 1731 C CA . PHE B 1 64 ? 3.393 -14.344 -12.336 1 98.62 64 PHE B CA 1
ATOM 1732 C C . PHE B 1 64 ? 4.055 -15.297 -13.328 1 98.62 64 PHE B C 1
ATOM 1734 O O . PHE B 1 64 ? 5.277 -15.273 -13.5 1 98.62 64 PHE B O 1
ATOM 1741 N N . GLU B 1 65 ? 3.217 -16.047 -13.992 1 97.19 65 GLU B N 1
ATOM 1742 C CA . GLU B 1 65 ? 3.719 -17.094 -14.867 1 97.19 65 GLU B CA 1
ATOM 1743 C C . GLU B 1 65 ? 4.473 -16.516 -16.062 1 97.19 65 GLU B C 1
ATOM 1745 O O . GLU B 1 65 ? 5.301 -17.203 -16.672 1 97.19 65 GLU B O 1
ATOM 1750 N N . GLY B 1 66 ? 4.332 -15.281 -16.375 1 96 66 GLY B N 1
ATOM 1751 C CA . GLY B 1 66 ? 4.977 -14.664 -17.531 1 96 66 GLY B CA 1
ATOM 1752 C C . GLY B 1 66 ? 6.418 -14.266 -17.25 1 96 66 GLY B C 1
ATOM 1753 O O . GLY B 1 66 ? 7.164 -13.953 -18.188 1 96 66 GLY B O 1
ATOM 1754 N N . VAL B 1 67 ? 6.793 -14.273 -16.016 1 97.75 67 VAL B N 1
ATOM 1755 C CA . VAL B 1 67 ? 8.18 -13.969 -15.664 1 97.75 67 VAL B CA 1
ATOM 1756 C C . VAL B 1 67 ? 9.078 -15.141 -16.047 1 97.75 67 VAL B C 1
ATOM 1758 O O . VAL B 1 67 ? 8.984 -16.234 -15.477 1 97.75 67 VAL B O 1
ATOM 1761 N N . ASP B 1 68 ? 9.992 -14.875 -16.984 1 94.81 68 ASP B N 1
ATOM 1762 C CA . ASP B 1 68 ? 10.773 -15.984 -17.547 1 94.81 68 ASP B CA 1
ATOM 1763 C C . ASP B 1 68 ? 12.266 -15.781 -17.281 1 94.81 68 ASP B C 1
ATOM 1765 O O . ASP B 1 68 ? 13.07 -16.688 -17.516 1 94.81 68 ASP B O 1
ATOM 1769 N N . ARG B 1 69 ? 12.633 -14.562 -16.766 1 95.19 69 ARG B N 1
ATOM 1770 C CA . ARG B 1 69 ? 14.016 -14.227 -16.438 1 95.19 69 ARG B CA 1
ATOM 1771 C C . ARG B 1 69 ? 14.078 -13.117 -15.398 1 95.19 69 ARG B C 1
ATOM 1773 O O . ARG B 1 69 ? 13.102 -12.383 -15.195 1 95.19 69 ARG B O 1
ATOM 1780 N N . PRO B 1 70 ? 15.219 -12.977 -14.773 1 95.94 70 PRO B N 1
ATOM 1781 C CA . PRO B 1 70 ? 15.352 -11.977 -13.711 1 95.94 70 PRO B CA 1
ATOM 1782 C C . PRO B 1 70 ? 15.109 -10.555 -14.203 1 95.94 70 PRO B C 1
ATOM 1784 O O . PRO B 1 70 ? 14.68 -9.695 -13.43 1 95.94 70 PRO B O 1
ATOM 1787 N N . ASP B 1 71 ? 15.383 -10.188 -15.438 1 94.06 71 ASP B N 1
ATOM 1788 C CA . ASP B 1 71 ? 15.227 -8.828 -15.945 1 94.06 71 ASP B CA 1
ATOM 1789 C C . ASP B 1 71 ? 13.984 -8.719 -16.844 1 94.06 71 ASP B C 1
ATOM 1791 O O . ASP B 1 71 ? 13.922 -7.844 -17.703 1 94.06 71 ASP B O 1
ATOM 1795 N N . SER B 1 72 ? 13.117 -9.695 -16.609 1 97.19 72 SER B N 1
ATOM 1796 C CA . SER B 1 72 ? 11.844 -9.625 -17.328 1 97.19 72 SER B CA 1
ATOM 1797 C C . SER B 1 72 ? 11.203 -8.25 -17.172 1 97.19 72 SER B C 1
ATOM 1799 O O . SER B 1 72 ? 11.234 -7.664 -16.078 1 97.19 72 SER B O 1
ATOM 1801 N N . PRO B 1 73 ? 10.508 -7.633 -18.219 1 96.81 73 PRO B N 1
ATOM 1802 C CA . PRO B 1 73 ? 9.82 -6.348 -18.094 1 96.81 73 PRO B CA 1
ATOM 1803 C C . PRO B 1 73 ? 8.648 -6.402 -17.125 1 96.81 73 PRO B C 1
ATOM 1805 O O . PRO B 1 73 ? 8.125 -5.359 -16.719 1 96.81 73 PRO B O 1
ATOM 1808 N N . LEU B 1 74 ? 8.305 -7.621 -16.703 1 97.5 74 LEU B N 1
ATOM 1809 C CA . LEU B 1 74 ? 7.184 -7.777 -15.773 1 97.5 74 LEU B CA 1
ATOM 1810 C C . LEU B 1 74 ? 7.641 -7.598 -14.328 1 97.5 74 LEU B C 1
ATOM 1812 O O . LEU B 1 74 ? 6.82 -7.375 -13.438 1 97.5 74 LEU B O 1
ATOM 1816 N N . CYS B 1 75 ? 8.953 -7.746 -14.102 1 98.25 75 CYS B N 1
ATOM 1817 C CA . CYS B 1 75 ? 9.477 -7.621 -12.742 1 98.25 75 CYS B CA 1
ATOM 1818 C C . CYS B 1 75 ? 9.273 -6.211 -12.211 1 98.25 75 CYS B C 1
ATOM 1820 O O . CYS B 1 75 ? 9.586 -5.23 -12.891 1 98.25 75 CYS B O 1
ATOM 1822 N N . GLY B 1 76 ? 8.641 -6.121 -11.055 1 97.38 76 GLY B N 1
ATOM 1823 C CA . GLY B 1 76 ? 8.492 -4.84 -10.383 1 97.38 76 GLY B CA 1
ATOM 1824 C C . GLY B 1 76 ? 7.258 -4.078 -10.82 1 97.38 76 GLY B C 1
ATOM 1825 O O . GLY B 1 76 ? 7.027 -2.953 -10.383 1 97.38 76 GLY B O 1
ATOM 1826 N N . THR B 1 77 ? 6.453 -4.668 -11.68 1 97.5 77 THR B N 1
ATOM 1827 C CA . THR B 1 77 ? 5.227 -4.008 -12.109 1 97.5 77 THR B CA 1
ATOM 1828 C C . THR B 1 77 ? 4.094 -4.27 -11.117 1 97.5 77 THR B C 1
ATOM 1830 O O . THR B 1 77 ? 4.059 -5.316 -10.477 1 97.5 77 THR B O 1
ATOM 1833 N N . CYS B 1 78 ? 3.242 -3.279 -11.016 1 97 78 CYS B N 1
ATOM 1834 C CA . CYS B 1 78 ? 2.047 -3.406 -10.188 1 97 78 CYS B CA 1
ATOM 1835 C C . CYS B 1 78 ? 0.831 -3.752 -11.039 1 97 78 CYS B C 1
ATOM 1837 O O . CYS B 1 78 ? 0.652 -3.203 -12.125 1 97 78 CYS B O 1
ATOM 1839 N N . TRP B 1 79 ? 0.019 -4.676 -10.523 1 97.62 79 TRP B N 1
ATOM 1840 C CA . TRP B 1 79 ? -1.164 -5.152 -11.227 1 97.62 79 TRP B CA 1
ATOM 1841 C C . TRP B 1 79 ? -2.385 -5.145 -10.32 1 97.62 79 TRP B C 1
ATOM 1843 O O . TRP B 1 79 ? -2.301 -5.543 -9.156 1 97.62 79 TRP B O 1
ATOM 1853 N N . SER B 1 80 ? -3.502 -4.613 -10.883 1 97.25 80 SER B N 1
ATOM 1854 C CA . SER B 1 80 ? -4.789 -4.738 -10.211 1 97.25 80 SER B CA 1
ATOM 1855 C C . SER B 1 80 ? -5.48 -6.051 -10.57 1 97.25 80 SER B C 1
ATOM 1857 O O . SER B 1 80 ? -5.676 -6.348 -11.75 1 97.25 80 SER B O 1
ATOM 1859 N N . LEU B 1 81 ? -5.781 -6.863 -9.578 1 97.94 81 LEU B N 1
ATOM 1860 C CA . LEU B 1 81 ? -6.547 -8.094 -9.727 1 97.94 81 LEU B CA 1
ATOM 1861 C C . LEU B 1 81 ? -7.98 -7.906 -9.242 1 97.94 81 LEU B C 1
ATOM 1863 O O . LEU B 1 81 ? -8.211 -7.41 -8.133 1 97.94 81 LEU B O 1
ATOM 1867 N N . SER B 1 82 ? -8.898 -8.328 -10.07 1 97.38 82 SER B N 1
ATOM 1868 C CA . SER B 1 82 ? -10.289 -8.148 -9.68 1 97.38 82 SER B CA 1
ATOM 1869 C C . SER B 1 82 ? -11.039 -9.469 -9.672 1 97.38 82 SER B C 1
ATOM 1871 O O . SER B 1 82 ? -10.984 -10.234 -10.641 1 97.38 82 SER B O 1
ATOM 1873 N N . TYR B 1 83 ? -11.68 -9.758 -8.555 1 97.75 83 TYR B N 1
ATOM 1874 C CA . TYR B 1 83 ? -12.625 -10.852 -8.352 1 97.75 83 TYR B CA 1
ATOM 1875 C C . TYR B 1 83 ? -13.992 -10.32 -7.953 1 97.75 83 TYR B C 1
ATOM 1877 O O . TYR B 1 83 ? -14.188 -9.875 -6.82 1 97.75 83 TYR B O 1
ATOM 1885 N N . GLY B 1 84 ? -14.914 -10.398 -8.938 1 95.25 84 GLY B N 1
ATOM 1886 C CA . GLY B 1 84 ? -16.141 -9.656 -8.727 1 95.25 84 GLY B CA 1
ATOM 1887 C C . GLY B 1 84 ? -15.922 -8.164 -8.586 1 95.25 84 GLY B C 1
ATOM 1888 O O . GLY B 1 84 ? -15.273 -7.547 -9.43 1 95.25 84 GLY B O 1
ATOM 1889 N N . ASP B 1 85 ? -16.469 -7.633 -7.488 1 93.69 85 ASP B N 1
ATOM 1890 C CA . ASP B 1 85 ? -16.391 -6.188 -7.297 1 93.69 85 ASP B CA 1
ATOM 1891 C C . ASP B 1 85 ? -15.211 -5.816 -6.406 1 93.69 85 ASP B C 1
ATOM 1893 O O . ASP B 1 85 ? -14.992 -4.637 -6.113 1 93.69 85 ASP B O 1
ATOM 1897 N N . ILE B 1 86 ? -14.453 -6.801 -6.023 1 95.06 86 ILE B N 1
ATOM 1898 C CA . ILE B 1 86 ? -13.32 -6.531 -5.145 1 95.06 86 ILE B CA 1
ATOM 1899 C C . ILE B 1 86 ? -12.023 -6.531 -5.953 1 95.06 86 ILE B C 1
ATOM 1901 O O . ILE B 1 86 ? -11.805 -7.418 -6.781 1 95.06 86 ILE B O 1
ATOM 1905 N N . SER B 1 87 ? -11.203 -5.441 -5.789 1 95.81 87 SER B N 1
ATOM 1906 C CA . SER B 1 87 ? -9.891 -5.387 -6.438 1 95.81 87 SER B CA 1
ATOM 1907 C C . SER B 1 87 ? -8.773 -5.234 -5.414 1 95.81 87 SER B C 1
ATOM 1909 O O . SER B 1 87 ? -8.938 -4.539 -4.406 1 95.81 87 SER B O 1
ATOM 1911 N N . ARG B 1 88 ? -7.68 -5.875 -5.68 1 97 88 ARG B N 1
ATOM 1912 C CA . ARG B 1 88 ? -6.434 -5.734 -4.934 1 97 88 ARG B CA 1
ATOM 1913 C C . ARG B 1 88 ? -5.238 -5.641 -5.879 1 97 88 ARG B C 1
ATOM 1915 O O . ARG B 1 88 ? -5.211 -6.301 -6.922 1 97 88 ARG B O 1
ATOM 1922 N N . SER B 1 89 ? -4.25 -4.867 -5.48 1 97.38 89 SER B N 1
ATOM 1923 C CA . SER B 1 89 ? -3.062 -4.723 -6.312 1 97.38 89 SER B CA 1
ATOM 1924 C C . SER B 1 89 ? -1.895 -5.527 -5.758 1 97.38 89 SER B C 1
ATOM 1926 O O . SER B 1 89 ? -1.765 -5.684 -4.543 1 97.38 89 SER B O 1
ATOM 1928 N N . VAL B 1 90 ? -1.072 -6 -6.684 1 98.62 90 VAL B N 1
ATOM 1929 C CA . VAL B 1 90 ? 0.113 -6.754 -6.289 1 98.62 90 VAL B CA 1
ATOM 1930 C C . VAL B 1 90 ? 1.302 -6.336 -7.148 1 98.62 90 VAL B C 1
ATOM 1932 O O . VAL B 1 90 ? 1.144 -6.043 -8.336 1 98.62 90 VAL B O 1
ATOM 1935 N N . VAL B 1 91 ? 2.479 -6.348 -6.527 1 98.5 91 VAL B N 1
ATOM 1936 C CA . VAL B 1 91 ? 3.725 -6.117 -7.254 1 98.5 91 VAL B CA 1
ATOM 1937 C C . VAL B 1 91 ? 4.367 -7.457 -7.609 1 98.5 91 VAL B C 1
ATOM 1939 O O . VAL B 1 91 ? 4.496 -8.336 -6.758 1 98.5 91 VAL B O 1
ATOM 1942 N N . VAL B 1 92 ? 4.734 -7.656 -8.875 1 98.75 92 VAL B N 1
ATOM 1943 C CA . VAL B 1 92 ? 5.301 -8.898 -9.375 1 98.75 92 VAL B CA 1
ATOM 1944 C C . VAL B 1 92 ? 6.793 -8.961 -9.047 1 98.75 92 VAL B C 1
ATOM 1946 O O . VAL B 1 92 ? 7.574 -8.148 -9.539 1 98.75 92 VAL B O 1
ATOM 1949 N N . LEU B 1 93 ? 7.156 -9.984 -8.242 1 98.75 93 LEU B N 1
ATOM 1950 C CA . LEU B 1 93 ? 8.547 -10.094 -7.809 1 98.75 93 LEU B CA 1
ATOM 1951 C C . LEU B 1 93 ? 9.109 -11.469 -8.133 1 98.75 93 LEU B C 1
ATOM 1953 O O . LEU B 1 93 ? 10.305 -11.719 -7.949 1 98.75 93 LEU B O 1
ATOM 1957 N N . ASN B 1 94 ? 8.273 -12.375 -8.547 1 98.69 94 ASN B N 1
ATOM 1958 C CA . ASN B 1 94 ? 8.656 -13.766 -8.75 1 98.69 94 ASN B CA 1
ATOM 1959 C C . ASN B 1 94 ? 7.969 -14.367 -9.969 1 98.69 94 ASN B C 1
ATOM 1961 O O . ASN B 1 94 ? 7.094 -13.742 -10.57 1 98.69 94 ASN B O 1
ATOM 1965 N N . SER B 1 95 ? 8.453 -15.539 -10.352 1 98.31 95 SER B N 1
ATOM 1966 C CA . SER B 1 95 ? 7.727 -16.344 -11.336 1 98.31 95 SER B CA 1
ATOM 1967 C C . SER B 1 95 ? 6.637 -17.172 -10.672 1 98.31 95 SER B C 1
ATOM 1969 O O . SER B 1 95 ? 6.5 -17.172 -9.445 1 98.31 95 SER B O 1
ATOM 1971 N N . ALA B 1 96 ? 5.82 -17.734 -11.453 1 96.88 96 ALA B N 1
ATOM 1972 C CA . ALA B 1 96 ? 4.793 -18.656 -10.992 1 96.88 96 ALA B CA 1
ATOM 1973 C C . ALA B 1 96 ? 4.707 -19.891 -11.906 1 96.88 96 ALA B C 1
ATOM 1975 O O . ALA B 1 96 ? 5.27 -19.891 -13 1 96.88 96 ALA B O 1
ATOM 1976 N N . GLN B 1 97 ? 4.09 -20.906 -11.281 1 90.12 97 GLN B N 1
ATOM 1977 C CA . GLN B 1 97 ? 3.924 -22.125 -12.086 1 90.12 97 GLN B CA 1
ATOM 1978 C C . GLN B 1 97 ? 3.162 -21.828 -13.375 1 90.12 97 GLN B C 1
ATOM 1980 O O . GLN B 1 97 ? 2.293 -20.953 -13.398 1 90.12 97 GLN B O 1
ATOM 1985 N N . ALA B 1 98 ? 3.5 -22.625 -14.312 1 87.19 98 ALA B N 1
ATOM 1986 C CA . ALA B 1 98 ? 2.799 -22.516 -15.594 1 87.19 98 ALA B CA 1
ATOM 1987 C C . ALA B 1 98 ? 1.302 -22.75 -15.414 1 87.19 98 ALA B C 1
ATOM 1989 O O . ALA B 1 98 ? 0.887 -23.625 -14.664 1 87.19 98 ALA B O 1
ATOM 1990 N N . GLU B 1 99 ? 0.466 -21.891 -16.047 1 85.31 99 GLU B N 1
ATOM 1991 C CA . GLU B 1 99 ? -0.989 -21.984 -16.109 1 85.31 99 GLU B CA 1
ATOM 1992 C C . GLU B 1 99 ? -1.626 -21.516 -14.805 1 85.31 99 GLU B C 1
ATOM 1994 O O . GLU B 1 99 ? -2.848 -21.578 -14.648 1 85.31 99 GLU B O 1
ATOM 1999 N N . SER B 1 100 ? -0.774 -20.938 -13.906 1 88.19 100 SER B N 1
ATOM 2000 C CA . SER B 1 100 ? -1.352 -20.469 -12.656 1 88.19 100 SER B CA 1
ATOM 2001 C C . SER B 1 100 ? -1.803 -19.016 -12.773 1 88.19 100 SER B C 1
ATOM 2003 O O . SER B 1 100 ? -2.611 -18.547 -11.969 1 88.19 100 SER B O 1
ATOM 2005 N N . GLY B 1 101 ? -1.346 -18.375 -13.82 1 97.06 101 GLY B N 1
ATOM 2006 C CA . GLY B 1 101 ? -1.515 -16.938 -13.797 1 97.06 101 GLY B CA 1
ATOM 2007 C C . GLY B 1 101 ? -0.694 -16.25 -12.711 1 97.06 101 GLY B C 1
ATOM 2008 O O . GLY B 1 101 ? 0.535 -16.344 -12.711 1 97.06 101 GLY B O 1
ATOM 2009 N N . PHE B 1 102 ? -1.377 -15.688 -11.75 1 98.5 102 PHE B N 1
ATOM 2010 C CA . PHE B 1 102 ? -0.719 -15.094 -10.586 1 98.5 102 PHE B CA 1
ATOM 2011 C C . PHE B 1 102 ? -0.665 -16.094 -9.43 1 98.5 102 PHE B C 1
ATOM 2013 O O . PHE B 1 102 ? -1.554 -16.922 -9.281 1 98.5 102 PHE B O 1
ATOM 2020 N N . GLU B 1 103 ? 0.414 -15.992 -8.68 1 98.38 103 GLU B N 1
ATOM 2021 C CA . GLU B 1 103 ? 0.527 -16.625 -7.371 1 98.38 103 GLU B CA 1
ATOM 2022 C C . GLU B 1 103 ? 0.845 -15.609 -6.285 1 98.38 103 GLU B C 1
ATOM 2024 O O . GLU B 1 103 ? 1.879 -14.938 -6.34 1 98.38 103 GLU B O 1
ATOM 2029 N N . THR B 1 104 ? -0.074 -15.492 -5.285 1 97.88 104 THR B N 1
ATOM 2030 C CA . THR B 1 104 ? 0.097 -14.438 -4.289 1 97.88 104 THR B CA 1
ATOM 2031 C C . THR B 1 104 ? 0.012 -15.008 -2.879 1 97.88 104 THR B C 1
ATOM 2033 O O . THR B 1 104 ? 0.082 -16.219 -2.689 1 97.88 104 THR B O 1
ATOM 2036 N N . SER B 1 105 ? 0.02 -14.125 -1.889 1 96.5 105 SER B N 1
ATOM 2037 C CA . SER B 1 105 ? -0.057 -14.547 -0.492 1 96.5 105 SER B CA 1
ATOM 2038 C C . SER B 1 105 ? -1.478 -14.945 -0.113 1 96.5 105 SER B C 1
ATOM 2040 O O . SER B 1 105 ? -2.438 -14.57 -0.789 1 96.5 105 SER B O 1
ATOM 2042 N N . PHE B 1 106 ? -1.571 -15.711 0.949 1 94.56 106 PHE B N 1
ATOM 2043 C CA . PHE B 1 106 ? -2.879 -16.016 1.52 1 94.56 106 PHE B CA 1
ATOM 2044 C C . PHE B 1 106 ? -3.6 -14.734 1.927 1 94.56 106 PHE B C 1
ATOM 2046 O O . PHE B 1 106 ? -4.812 -14.609 1.735 1 94.56 106 PHE B O 1
ATOM 2053 N N . THR B 1 107 ? -2.832 -13.75 2.465 1 93.94 107 THR B N 1
ATOM 2054 C CA . THR B 1 107 ? -3.381 -12.469 2.891 1 93.94 107 THR B CA 1
ATOM 2055 C C . THR B 1 107 ? -4.062 -11.758 1.725 1 93.94 107 THR B C 1
ATOM 2057 O O . THR B 1 107 ? -5.215 -11.336 1.837 1 93.94 107 THR B O 1
ATOM 2060 N N . VAL B 1 108 ? -3.365 -11.695 0.61 1 96.31 108 VAL B N 1
ATOM 2061 C CA . VAL B 1 108 ? -3.932 -11.039 -0.563 1 96.31 108 VAL B CA 1
ATOM 2062 C C . VAL B 1 108 ? -5.133 -11.836 -1.073 1 96.31 108 VAL B C 1
ATOM 2064 O O . VAL B 1 108 ? -6.191 -11.266 -1.348 1 96.31 108 VAL B O 1
ATOM 2067 N N . MET B 1 109 ? -5.02 -13.148 -1.156 1 96.31 109 MET B N 1
ATOM 2068 C CA . MET B 1 109 ? -6.09 -13.992 -1.676 1 96.31 109 MET B CA 1
ATOM 2069 C C . MET B 1 109 ? -7.336 -13.891 -0.803 1 96.31 109 MET B C 1
ATOM 2071 O O . MET B 1 109 ? -8.453 -13.797 -1.316 1 96.31 109 MET B O 1
ATOM 2075 N N . ASN B 1 110 ? -7.18 -13.891 0.51 1 95 110 ASN B N 1
ATOM 2076 C CA . ASN B 1 110 ? -8.312 -13.719 1.414 1 95 110 ASN B CA 1
ATOM 2077 C C . ASN B 1 110 ? -8.984 -12.367 1.224 1 95 110 ASN B C 1
ATOM 2079 O O . ASN B 1 110 ? -10.211 -12.273 1.186 1 95 110 ASN B O 1
ATOM 2083 N N . SER B 1 111 ? -8.203 -11.422 1.12 1 93.75 111 SER B N 1
ATOM 2084 C CA . SER B 1 111 ? -8.758 -10.086 0.935 1 93.75 111 SER B CA 1
ATOM 2085 C C . SER B 1 111 ? -9.508 -9.977 -0.39 1 93.75 111 SER B C 1
ATOM 2087 O O . SER B 1 111 ? -10.539 -9.32 -0.472 1 93.75 111 SER B O 1
ATOM 2089 N N . LEU B 1 112 ? -9.016 -10.617 -1.393 1 96.06 112 LEU B N 1
ATOM 2090 C CA . LEU B 1 112 ? -9.586 -10.586 -2.734 1 96.06 112 LEU B CA 1
ATOM 2091 C C . LEU B 1 112 ? -10.891 -11.375 -2.783 1 96.06 112 LEU B C 1
ATOM 2093 O O . LEU B 1 112 ? -11.812 -11.016 -3.521 1 96.06 112 LEU B O 1
ATOM 2097 N N . THR B 1 113 ? -11.031 -12.383 -1.981 1 96.62 113 THR B N 1
ATOM 2098 C CA . THR B 1 113 ? -12.141 -13.312 -2.125 1 96.62 113 THR B CA 1
ATOM 2099 C C . THR B 1 113 ? -13.094 -13.211 -0.934 1 96.62 113 THR B C 1
ATOM 2101 O O . THR B 1 113 ? -13.945 -14.078 -0.734 1 96.62 113 THR B O 1
ATOM 2104 N N . GLY B 1 114 ? -12.883 -12.227 -0.104 1 92.12 114 GLY B N 1
ATOM 2105 C CA . GLY B 1 114 ? -13.742 -12.055 1.054 1 92.12 114 GLY B CA 1
ATOM 2106 C C . GLY B 1 114 ? -13.578 -13.156 2.088 1 92.12 114 GLY B C 1
ATOM 2107 O O . GLY B 1 114 ? -14.562 -13.625 2.656 1 92.12 114 GLY B O 1
ATOM 2108 N N . GLY B 1 115 ? -12.414 -13.609 2.191 1 92.25 115 GLY B N 1
ATOM 2109 C CA . GLY B 1 115 ? -12.117 -14.586 3.229 1 92.25 115 GLY B CA 1
ATOM 2110 C C . GLY B 1 115 ? -12.266 -16.016 2.76 1 92.25 115 GLY B C 1
ATOM 2111 O O . GLY B 1 115 ? -12.289 -16.953 3.574 1 92.25 115 GLY B O 1
ATOM 2112 N N . ARG B 1 116 ? -12.32 -16.344 1.423 1 95.62 116 ARG B N 1
ATOM 2113 C CA . ARG B 1 116 ? -12.648 -17.688 0.931 1 95.62 116 ARG B CA 1
ATOM 2114 C C . ARG B 1 116 ? -11.461 -18.297 0.203 1 95.62 116 ARG B C 1
ATOM 2116 O O . ARG B 1 116 ? -11.625 -19.219 -0.608 1 95.62 116 ARG B O 1
ATOM 2123 N N . ALA B 1 117 ? -10.227 -17.844 0.513 1 95.06 117 ALA B N 1
ATOM 2124 C CA . ALA B 1 117 ? -9.039 -18.328 -0.179 1 95.06 117 ALA B CA 1
ATOM 2125 C C . ALA B 1 117 ? -8.906 -19.844 -0.037 1 95.06 117 ALA B C 1
ATOM 2127 O O . ALA B 1 117 ? -8.664 -20.547 -1.021 1 95.06 117 ALA B O 1
ATOM 2128 N N . GLU B 1 118 ? -9.055 -20.359 1.182 1 93.38 118 GLU B N 1
ATOM 2129 C CA . GLU B 1 118 ? -8.875 -21.781 1.431 1 93.38 118 GLU B CA 1
ATOM 2130 C C . GLU B 1 118 ? -9.938 -22.609 0.706 1 93.38 118 GLU B C 1
ATOM 2132 O O . GLU B 1 118 ? -9.633 -23.656 0.134 1 93.38 118 GLU B O 1
ATOM 2137 N N . GLN B 1 119 ? -11.078 -22.141 0.727 1 95.12 119 GLN B N 1
ATOM 2138 C CA . GLN B 1 119 ? -12.188 -22.844 0.101 1 95.12 119 GLN B CA 1
ATOM 2139 C C . GLN B 1 119 ? -12.031 -22.875 -1.417 1 95.12 119 GLN B C 1
ATOM 2141 O O . GLN B 1 119 ? -12.281 -23.906 -2.051 1 95.12 119 GLN B O 1
ATOM 2146 N N . LEU B 1 120 ? -11.594 -21.75 -2.014 1 96.06 120 LEU B N 1
ATOM 2147 C CA . LEU B 1 120 ? -11.617 -21.609 -3.465 1 96.06 120 LEU B CA 1
ATOM 2148 C C . LEU B 1 120 ? -10.312 -22.094 -4.082 1 96.06 120 LEU B C 1
ATOM 2150 O O . LEU B 1 120 ? -10.305 -22.609 -5.195 1 96.06 120 LEU B O 1
ATOM 2154 N N . GLY B 1 121 ? -9.156 -21.844 -3.389 1 94.19 121 GLY B N 1
ATOM 2155 C CA . GLY B 1 121 ? -7.859 -22.281 -3.877 1 94.19 121 GLY B CA 1
ATOM 2156 C C . GLY B 1 121 ? -7.363 -21.484 -5.062 1 94.19 121 GLY B C 1
ATOM 2157 O O . GLY B 1 121 ? -6.266 -20.922 -5.027 1 94.19 121 GLY B O 1
ATOM 2158 N N . ARG B 1 122 ? -8.078 -21.438 -6.117 1 96.88 122 ARG B N 1
ATOM 2159 C CA . ARG B 1 122 ? -7.805 -20.719 -7.355 1 96.88 122 ARG B CA 1
ATOM 2160 C C . ARG B 1 122 ? -9.078 -20.078 -7.902 1 96.88 122 ARG B C 1
ATOM 2162 O O . ARG B 1 122 ? -10.148 -20.672 -7.855 1 96.88 122 ARG B O 1
ATOM 2169 N N . VAL B 1 123 ? -8.93 -18.891 -8.438 1 97.88 123 VAL B N 1
ATOM 2170 C CA . VAL B 1 123 ? -10.117 -18.234 -9 1 97.88 123 VAL B CA 1
ATOM 2171 C C . VAL B 1 123 ? -9.758 -17.547 -10.305 1 97.88 123 VAL B C 1
ATOM 2173 O O . VAL B 1 123 ? -8.602 -17.188 -10.531 1 97.88 123 VAL B O 1
ATOM 2176 N N . ASN B 1 124 ? -10.75 -17.391 -11.18 1 97.38 124 ASN B N 1
ATOM 2177 C CA . ASN B 1 124 ? -10.641 -16.531 -12.344 1 97.38 124 ASN B CA 1
ATOM 2178 C C . ASN B 1 124 ? -10.75 -15.055 -11.961 1 97.38 124 ASN B C 1
ATOM 2180 O O . ASN B 1 124 ? -11.617 -14.672 -11.18 1 97.38 124 ASN B O 1
ATOM 2184 N N . ILE B 1 125 ? -9.766 -14.266 -12.508 1 97.81 125 ILE B N 1
ATOM 2185 C CA . ILE B 1 125 ? -9.773 -12.836 -12.234 1 97.81 125 ILE B CA 1
ATOM 2186 C C . ILE B 1 125 ? -9.562 -12.062 -13.531 1 97.81 125 ILE B C 1
ATOM 2188 O O . ILE B 1 125 ? -9.195 -12.641 -14.555 1 97.81 125 ILE B O 1
ATOM 2192 N N . THR B 1 126 ? -9.938 -10.812 -13.445 1 96.5 126 THR B N 1
ATOM 2193 C CA . THR B 1 126 ? -9.461 -9.852 -14.438 1 96.5 126 THR B CA 1
ATOM 2194 C C . THR B 1 126 ? -8.25 -9.086 -13.914 1 96.5 126 THR B C 1
ATOM 2196 O O . THR B 1 126 ? -8.211 -8.711 -12.742 1 96.5 126 THR B O 1
ATOM 2199 N N . ALA B 1 127 ? -7.254 -8.938 -14.758 1 97.12 127 ALA B N 1
ATOM 2200 C CA . ALA B 1 127 ? -6.027 -8.266 -14.328 1 97.12 127 ALA B CA 1
ATOM 2201 C C . ALA B 1 127 ? -5.602 -7.199 -15.336 1 97.12 127 ALA B C 1
ATOM 2203 O O . ALA B 1 127 ? -5.75 -7.391 -16.547 1 97.12 127 ALA B O 1
ATOM 2204 N N . TYR B 1 128 ? -5.082 -6.062 -14.859 1 96.31 128 TYR B N 1
ATOM 2205 C CA . TYR B 1 128 ? -4.418 -5.062 -15.695 1 96.31 128 TYR B CA 1
ATOM 2206 C C . TYR B 1 128 ? -3.283 -4.387 -14.938 1 96.31 128 TYR B C 1
ATOM 2208 O O . TYR B 1 128 ? -3.332 -4.266 -13.711 1 96.31 128 TYR B O 1
ATOM 2216 N N . GLN B 1 129 ? -2.301 -3.977 -15.656 1 95.44 129 GLN B N 1
ATOM 2217 C CA . GLN B 1 129 ? -1.178 -3.273 -15.047 1 95.44 129 GLN B CA 1
ATOM 2218 C C . GLN B 1 129 ? -1.585 -1.873 -14.602 1 95.44 129 GLN B C 1
ATOM 2220 O O . GLN B 1 129 ? -2.312 -1.176 -15.312 1 95.44 129 GLN B O 1
ATOM 2225 N N . THR B 1 130 ? -1.15 -1.433 -13.43 1 94.94 130 THR B N 1
ATOM 2226 C CA . THR B 1 130 ? -1.479 -0.133 -12.859 1 94.94 130 THR B CA 1
ATOM 2227 C C . THR B 1 130 ? -0.231 0.537 -12.289 1 94.94 130 THR B C 1
ATOM 2229 O O . THR B 1 130 ? 0.886 0.055 -12.484 1 94.94 130 THR B O 1
ATOM 2232 N N . GLU B 1 131 ? -0.436 1.674 -11.625 1 91.81 131 GLU B N 1
ATOM 2233 C CA . GLU B 1 131 ? 0.686 2.459 -11.125 1 91.81 131 GLU B CA 1
ATOM 2234 C C . GLU B 1 131 ? 1.244 1.862 -9.836 1 91.81 131 GLU B C 1
ATOM 2236 O O . GLU B 1 131 ? 0.494 1.328 -9.016 1 91.81 131 GLU B O 1
ATOM 2241 N N . LEU B 1 132 ? 2.543 2.061 -9.602 1 94 132 LEU B N 1
ATOM 2242 C CA . LEU B 1 132 ? 3.232 1.545 -8.43 1 94 132 LEU B CA 1
ATOM 2243 C C . LEU B 1 132 ? 2.619 2.107 -7.148 1 94 132 LEU B C 1
ATOM 2245 O O . LEU B 1 132 ? 2.613 1.441 -6.109 1 94 132 LEU B O 1
ATOM 2249 N N . LEU B 1 133 ? 1.998 3.289 -7.227 1 91.12 133 LEU B N 1
ATOM 2250 C CA . LEU B 1 133 ? 1.377 3.895 -6.055 1 91.12 133 LEU B CA 1
ATOM 2251 C C . LEU B 1 133 ? 0.227 3.033 -5.539 1 91.12 133 LEU B C 1
ATOM 2253 O O . LEU B 1 133 ? -0.037 2.994 -4.336 1 91.12 133 LEU B O 1
ATOM 2257 N N . ASP B 1 134 ? -0.373 2.281 -6.43 1 93.19 134 ASP B N 1
ATOM 2258 C CA . ASP B 1 134 ? -1.476 1.411 -6.035 1 93.19 134 ASP B CA 1
ATOM 2259 C C . ASP B 1 134 ? -0.973 0.225 -5.215 1 93.19 134 ASP B C 1
ATOM 2261 O O . ASP B 1 134 ? -1.759 -0.458 -4.555 1 93.19 134 ASP B O 1
ATOM 2265 N N . CYS B 1 135 ? 0.289 -0.033 -5.246 1 96.44 135 CYS B N 1
ATOM 2266 C CA . CYS B 1 135 ? 0.897 -1.105 -4.469 1 96.44 135 CYS B CA 1
ATOM 2267 C C . CYS B 1 135 ? 1.659 -0.547 -3.271 1 96.44 135 CYS B C 1
ATOM 2269 O O . CYS B 1 135 ? 2.502 -1.233 -2.689 1 96.44 135 CYS B O 1
ATOM 2271 N N . GLY B 1 136 ? 1.427 0.728 -3 1 93.56 136 GLY B N 1
ATOM 2272 C CA . GLY B 1 136 ? 2.039 1.346 -1.835 1 93.56 136 GLY B CA 1
ATOM 2273 C C . GLY B 1 136 ? 3.496 1.71 -2.051 1 93.56 136 GLY B C 1
ATOM 2274 O O . GLY B 1 136 ? 4.242 1.895 -1.088 1 93.56 136 GLY B O 1
ATOM 2275 N N . ILE B 1 137 ? 3.916 1.734 -3.299 1 93.19 137 ILE B N 1
ATOM 2276 C CA . ILE B 1 137 ? 5.312 2.01 -3.617 1 93.19 137 ILE B CA 1
ATOM 2277 C C . ILE B 1 137 ? 5.426 3.359 -4.32 1 93.19 137 ILE B C 1
ATOM 2279 O O . ILE B 1 137 ? 4.742 3.605 -5.32 1 93.19 137 ILE B O 1
ATOM 2283 N N . ALA B 1 138 ? 6.242 4.242 -3.678 1 85.5 138 ALA B N 1
ATOM 2284 C CA . ALA B 1 138 ? 6.488 5.535 -4.312 1 85.5 138 ALA B CA 1
ATOM 2285 C C . ALA B 1 138 ? 7.648 5.445 -5.301 1 85.5 138 ALA B C 1
ATOM 2287 O O . ALA B 1 138 ? 8.578 4.664 -5.105 1 85.5 138 ALA B O 1
ATOM 2288 N N . THR B 1 139 ? 7.508 6 -6.434 1 74.19 139 THR B N 1
ATOM 2289 C CA . THR B 1 139 ? 8.641 6.055 -7.352 1 74.19 139 THR B CA 1
ATOM 2290 C C . THR B 1 139 ? 9.484 7.301 -7.098 1 74.19 139 THR B C 1
ATOM 2292 O O . THR B 1 139 ? 9.039 8.227 -6.422 1 74.19 139 THR B O 1
ATOM 2295 N N . GLU B 1 140 ? 10.859 7.188 -7.316 1 60.75 140 GLU B N 1
ATOM 2296 C CA . GLU B 1 140 ? 11.82 8.258 -7.086 1 60.75 140 GLU B CA 1
ATOM 2297 C C . GLU B 1 140 ? 11.219 9.625 -7.426 1 60.75 140 GLU B C 1
ATOM 2299 O O . GLU B 1 140 ? 10.508 9.758 -8.422 1 60.75 140 GLU B O 1
ATOM 2304 N N . PRO B 1 141 ? 11.375 10.445 -6.324 1 56.06 141 PRO B N 1
ATOM 2305 C CA . PRO B 1 141 ? 10.852 11.789 -6.551 1 56.06 141 PRO B CA 1
ATOM 2306 C C . PRO B 1 141 ? 11.359 12.406 -7.852 1 56.06 141 PRO B C 1
ATOM 2308 O O . PRO B 1 141 ? 12.5 12.164 -8.25 1 56.06 141 PRO B O 1
ATOM 2311 N N . THR B 1 142 ? 10.391 12.82 -8.562 1 55.25 142 THR B N 1
ATOM 2312 C CA . THR B 1 142 ? 10.805 13.594 -9.719 1 55.25 142 THR B CA 1
ATOM 2313 C C . THR B 1 142 ? 11.703 14.758 -9.297 1 55.25 142 THR B C 1
ATOM 2315 O O . THR B 1 142 ? 11.812 15.062 -8.109 1 55.25 142 THR B O 1
ATOM 2318 N N . GLU B 1 143 ? 12.602 15.242 -10.164 1 52.12 143 GLU B N 1
ATOM 2319 C CA . GLU B 1 143 ? 13.461 16.391 -9.938 1 52.12 143 GLU B CA 1
ATOM 2320 C C . GLU B 1 143 ? 12.742 17.484 -9.133 1 52.12 143 GLU B C 1
ATOM 2322 O O . GLU B 1 143 ? 13.328 18.078 -8.234 1 52.12 143 GLU B O 1
ATOM 2327 N N . GLU B 1 144 ? 11.539 17.688 -9.398 1 49.78 144 GLU B N 1
ATOM 2328 C CA . GLU B 1 144 ? 10.727 18.719 -8.758 1 49.78 144 GLU B CA 1
ATOM 2329 C C . GLU B 1 144 ? 10.453 18.391 -7.297 1 49.78 144 GLU B C 1
ATOM 2331 O O . GLU B 1 144 ? 10.531 19.25 -6.43 1 49.78 144 GLU B O 1
ATOM 2336 N N . GLU B 1 145 ? 10.203 17.062 -7.105 1 56.34 145 GLU B N 1
ATOM 2337 C CA . GLU B 1 145 ? 9.93 16.625 -5.738 1 56.34 145 GLU B CA 1
ATOM 2338 C C . GLU B 1 145 ? 11.172 16.766 -4.859 1 56.34 145 GLU B C 1
ATOM 2340 O O . GLU B 1 145 ? 11.062 17.078 -3.674 1 56.34 145 GLU B O 1
ATOM 2345 N N . ARG B 1 146 ? 12.281 16.516 -5.391 1 54.97 146 ARG B N 1
ATOM 2346 C CA . ARG B 1 146 ? 13.562 16.625 -4.691 1 54.97 146 ARG B CA 1
ATOM 2347 C C . ARG B 1 146 ? 13.805 18.062 -4.23 1 54.97 146 ARG B C 1
ATOM 2349 O O . ARG B 1 146 ? 14.312 18.281 -3.125 1 54.97 146 ARG B O 1
ATOM 2356 N N . LYS B 1 147 ? 13.508 18.953 -5.055 1 54.25 147 LYS B N 1
ATOM 2357 C CA . LYS B 1 147 ? 13.75 20.359 -4.73 1 54.25 147 LYS B CA 1
ATOM 2358 C C . LYS B 1 147 ? 12.922 20.797 -3.529 1 54.25 147 LYS B C 1
ATOM 2360 O O . LYS B 1 147 ? 13.383 21.594 -2.703 1 54.25 147 LYS B O 1
ATOM 2365 N N . MET B 1 148 ? 11.906 20.281 -3.461 1 53.91 148 MET B N 1
ATOM 2366 C CA . MET B 1 148 ? 11.008 20.719 -2.404 1 53.91 148 MET B CA 1
ATOM 2367 C C . MET B 1 148 ? 11.461 20.203 -1.045 1 53.91 148 MET B C 1
ATOM 2369 O O . MET B 1 148 ? 11.211 20.844 -0.018 1 53.91 148 MET B O 1
ATOM 2373 N N . VAL B 1 149 ? 11.977 18.984 -1.084 1 50.72 149 VAL B N 1
ATOM 2374 C CA . VAL B 1 149 ? 12.516 18.5 0.181 1 50.72 149 VAL B CA 1
ATOM 2375 C C . VAL B 1 149 ? 13.633 19.422 0.662 1 50.72 149 VAL B C 1
ATOM 2377 O O . VAL B 1 149 ? 13.719 19.719 1.854 1 50.72 149 VAL B O 1
ATOM 2380 N N . VAL B 1 150 ? 14.484 19.844 -0.267 1 46.38 150 VAL B N 1
ATOM 2381 C CA . VAL B 1 150 ? 15.633 20.672 0.08 1 46.38 150 VAL B CA 1
ATOM 2382 C C . VAL B 1 150 ? 15.156 22.078 0.469 1 46.38 150 VAL B C 1
ATOM 2384 O O . VAL B 1 150 ? 15.805 22.766 1.257 1 46.38 150 VAL B O 1
ATOM 2387 N N . GLY B 1 151 ? 14.211 22.547 -0.25 1 41.19 151 GLY B N 1
ATOM 2388 C CA . GLY B 1 151 ? 13.883 23.938 0.042 1 41.19 151 GLY B CA 1
ATOM 2389 C C . GLY B 1 151 ? 13.367 24.141 1.452 1 41.19 151 GLY B C 1
ATOM 2390 O O . GLY B 1 151 ? 13.219 25.281 1.902 1 41.19 151 GLY B O 1
ATOM 2391 N N . GLY B 1 152 ? 12.727 23.188 2.018 1 38.59 152 GLY B N 1
ATOM 2392 C CA . GLY B 1 152 ? 12.422 23.516 3.396 1 38.59 152 GLY B CA 1
ATOM 2393 C C . GLY B 1 152 ? 13.656 23.75 4.246 1 38.59 152 GLY B C 1
ATOM 2394 O O . GLY B 1 152 ? 13.602 24.438 5.262 1 38.59 152 GLY B O 1
ATOM 2395 N N . ASN B 1 153 ? 14.672 22.938 4.004 1 35 153 ASN B N 1
ATOM 2396 C CA . ASN B 1 153 ? 15.922 23.281 4.68 1 35 153 ASN B CA 1
ATOM 2397 C C . ASN B 1 153 ? 16.656 24.406 3.963 1 35 153 ASN B C 1
ATOM 2399 O O . ASN B 1 153 ? 17.781 24.734 4.324 1 35 153 ASN B O 1
ATOM 2403 N N . TRP B 1 154 ? 16.266 24.703 2.773 1 34.56 154 TRP B N 1
ATOM 2404 C CA . TRP B 1 154 ? 17.062 25.719 2.113 1 34.56 154 TRP B CA 1
ATOM 2405 C C . TRP B 1 154 ? 16.984 27.047 2.875 1 34.56 154 TRP B C 1
ATOM 2407 O O . TRP B 1 154 ? 17.859 27.906 2.73 1 34.56 154 TRP B O 1
ATOM 2417 N N . TYR B 1 155 ? 15.867 27.344 3.5 1 33.09 155 TYR B N 1
ATOM 2418 C CA . TYR B 1 155 ? 15.992 28.641 4.156 1 33.09 155 TYR B CA 1
ATOM 2419 C C . TYR B 1 155 ? 17.141 28.641 5.16 1 33.09 155 TYR B C 1
ATOM 2421 O O . TYR B 1 155 ? 17.844 29.641 5.32 1 33.09 155 TYR B O 1
ATOM 2429 N N . SER B 1 156 ? 17.344 27.484 5.82 1 31.69 156 SER B N 1
ATOM 2430 C CA . SER B 1 156 ? 18.438 27.578 6.789 1 31.69 156 SER B CA 1
ATOM 2431 C C . SER B 1 156 ? 19.797 27.594 6.098 1 31.69 156 SER B C 1
ATOM 2433 O O . SER B 1 156 ? 20.719 28.266 6.551 1 31.69 156 SER B O 1
ATOM 2435 N N . ASN B 1 157 ? 19.906 26.797 5.043 1 32.62 157 ASN B N 1
ATOM 2436 C CA . ASN B 1 157 ? 21.266 26.844 4.492 1 32.62 157 ASN B CA 1
ATOM 2437 C C . ASN B 1 157 ? 21.484 28.109 3.66 1 32.62 157 ASN B C 1
ATOM 2439 O O . ASN B 1 157 ? 22.609 28.609 3.578 1 32.62 157 ASN B O 1
ATOM 2443 N N . TRP B 1 158 ? 20.438 28.531 2.918 1 32.88 158 TRP B N 1
ATOM 2444 C CA . TRP B 1 158 ? 20.672 29.734 2.143 1 32.88 158 TRP B CA 1
ATOM 2445 C C . TRP B 1 158 ? 20.938 30.922 3.061 1 32.88 158 TRP B C 1
ATOM 2447 O O . TRP B 1 158 ? 21.828 31.75 2.789 1 32.88 158 TRP B O 1
ATOM 2457 N N . LEU B 1 159 ? 20.328 31 4.227 1 33.16 159 LEU B N 1
ATOM 2458 C CA . LEU B 1 159 ? 20.688 32.094 5.129 1 33.16 159 LEU B CA 1
ATOM 2459 C C . LEU B 1 159 ? 22.109 31.938 5.645 1 33.16 159 LEU B C 1
ATOM 2461 O O . LEU B 1 159 ? 22.859 32.938 5.727 1 33.16 159 LEU B O 1
ATOM 2465 N N . TYR B 1 160 ? 22.531 30.734 5.871 1 34.62 160 TYR B N 1
ATOM 2466 C CA . TYR B 1 160 ? 23.875 30.641 6.422 1 34.62 160 TYR B CA 1
ATOM 2467 C C . TYR B 1 160 ? 24.922 30.969 5.367 1 34.62 160 TYR B C 1
ATOM 2469 O O . TYR B 1 160 ? 25.938 31.609 5.664 1 34.62 160 TYR B O 1
ATOM 2477 N N . ASN B 1 161 ? 24.75 30.469 4.191 1 34.72 161 ASN B N 1
ATOM 2478 C CA . ASN B 1 161 ? 25.859 30.703 3.273 1 34.72 161 ASN B CA 1
ATOM 2479 C C . ASN B 1 161 ? 25.922 32.188 2.854 1 34.72 161 ASN B C 1
ATOM 2481 O O . ASN B 1 161 ? 26.984 32.656 2.473 1 34.72 161 ASN B O 1
ATOM 2485 N N . ASN B 1 162 ? 24.812 32.688 2.611 1 33.12 162 ASN B N 1
ATOM 2486 C CA . ASN B 1 162 ? 24.969 34.062 2.098 1 33.12 162 ASN B CA 1
ATOM 2487 C C . ASN B 1 162 ? 25.156 35.062 3.227 1 33.12 162 ASN B C 1
ATOM 2489 O O . ASN B 1 162 ? 25.484 36.219 2.98 1 33.12 162 ASN B O 1
ATOM 2493 N N . PHE B 1 163 ? 24.516 34.781 4.426 1 33.06 163 PHE B N 1
ATOM 2494 C CA . PHE B 1 163 ? 24.75 35.875 5.387 1 33.06 163 PHE B CA 1
ATOM 2495 C C . PHE B 1 163 ? 25.906 35.531 6.324 1 33.06 163 PHE B C 1
ATOM 2497 O O . PHE B 1 163 ? 26.297 36.344 7.156 1 33.06 163 PHE B O 1
ATOM 2504 N N . THR B 1 164 ? 26.516 34.25 6.234 1 30.45 164 THR B N 1
ATOM 2505 C CA . THR B 1 164 ? 27.781 34.281 6.969 1 30.45 164 THR B CA 1
ATOM 2506 C C . THR B 1 164 ? 28.953 34.562 6.031 1 30.45 164 THR B C 1
ATOM 2508 O O . THR B 1 164 ? 28.906 34.219 4.852 1 30.45 164 THR B O 1
#